Protein AF-A0AAW7UXX9-F1 (afdb_monomer_lite)

Foldseek 3Di:
DEADPEEDEPEEAECEEDECYEYELYEYAQYEYACYEYALYEHAQYQQFQYAYHNYAQHNYADAHNADPDDDLVCCVRRVVRLLLRLCNQCVVCLVVLHLGPSLVRSLNNLVNHLVSCQVNVVLVNDDPVRNVLSLVSNCSSCVSNVDVVSVVVSLVSDDVVNSVVSVPDDDDPVNVVVNVVVSCVVDPPVPD

InterPro domains:
  IPR001646 Pentapeptide repeat [PF00805] (33-62)

Radius of gyration: 16.23 Å; chains: 1; bounding box: 44×35×40 Å

Structure (mmCIF, N/CA/C/O backbone):
data_AF-A0AAW7UXX9-F1
#
_entry.id   AF-A0AAW7UXX9-F1
#
loop_
_atom_site.group_PDB
_atom_site.id
_atom_site.type_symbol
_atom_site.label_atom_id
_atom_site.label_alt_id
_atom_site.label_comp_id
_atom_site.label_asym_id
_atom_site.label_entity_id
_atom_site.label_seq_id
_atom_site.pdbx_PDB_ins_code
_atom_site.Cartn_x
_atom_site.Cartn_y
_atom_site.Cartn_z
_atom_site.occupancy
_atom_site.B_iso_or_equiv
_atom_site.auth_seq_id
_atom_site.auth_comp_id
_atom_site.auth_asym_id
_atom_site.auth_atom_id
_atom_site.pdbx_PDB_model_num
ATOM 1 N N . MET A 1 1 ? 22.910 -0.936 -8.053 1.00 75.44 1 MET A N 1
ATOM 2 C CA . MET A 1 1 ? 22.709 0.511 -7.790 1.00 75.44 1 MET A CA 1
ATOM 3 C C . MET A 1 1 ? 21.994 0.686 -6.454 1.00 75.44 1 MET A C 1
ATOM 5 O O . MET A 1 1 ? 21.134 -0.131 -6.132 1.00 75.44 1 MET A O 1
ATOM 9 N N . LYS A 1 2 ? 22.351 1.709 -5.668 1.00 84.88 2 LYS A N 1
ATOM 10 C CA . LYS A 1 2 ? 21.729 2.005 -4.369 1.00 84.88 2 LYS A CA 1
ATOM 11 C C . LYS A 1 2 ? 21.298 3.472 -4.337 1.00 84.88 2 LYS A C 1
ATOM 13 O O . LYS A 1 2 ? 22.101 4.331 -4.680 1.00 84.88 2 LYS A O 1
ATOM 18 N N . ILE A 1 3 ? 20.058 3.738 -3.935 1.00 86.62 3 ILE A N 1
ATOM 19 C CA . ILE A 1 3 ? 19.527 5.089 -3.704 1.00 86.62 3 ILE A CA 1
ATOM 20 C C . ILE A 1 3 ? 19.251 5.198 -2.208 1.00 86.62 3 ILE A C 1
ATOM 22 O O . ILE A 1 3 ? 18.494 4.390 -1.666 1.00 86.62 3 ILE A O 1
ATOM 26 N N . THR A 1 4 ? 19.892 6.142 -1.521 1.00 87.38 4 THR A N 1
ATOM 27 C CA . THR A 1 4 ? 19.825 6.244 -0.056 1.00 87.38 4 THR A CA 1
ATOM 28 C C . THR A 1 4 ? 19.688 7.667 0.438 1.00 87.38 4 THR A C 1
ATOM 30 O O . THR A 1 4 ? 20.338 8.553 -0.107 1.00 87.38 4 THR A O 1
ATOM 33 N N . ASN A 1 5 ? 18.947 7.853 1.538 1.00 86.38 5 ASN A N 1
ATOM 34 C CA . ASN A 1 5 ? 18.874 9.117 2.286 1.00 86.38 5 ASN A CA 1
ATOM 35 C C . ASN A 1 5 ? 18.515 10.312 1.394 1.00 86.38 5 ASN A C 1
ATOM 37 O O . ASN A 1 5 ? 19.094 11.388 1.505 1.00 86.38 5 ASN A O 1
ATOM 41 N N . SER A 1 6 ? 17.600 10.088 0.455 1.00 87.06 6 SER A N 1
ATOM 42 C CA . SER A 1 6 ? 17.226 11.070 -0.559 1.00 87.06 6 SER A CA 1
ATOM 43 C C . SER A 1 6 ? 15.794 11.546 -0.342 1.00 87.06 6 SER A C 1
ATOM 45 O O . SER A 1 6 ? 14.947 10.806 0.165 1.00 87.06 6 SER A O 1
ATOM 47 N N . ASN A 1 7 ? 15.520 12.778 -0.760 1.00 86.31 7 ASN A N 1
ATOM 48 C CA . ASN A 1 7 ? 14.179 13.341 -0.796 1.00 86.31 7 ASN A CA 1
ATOM 49 C C . ASN A 1 7 ? 13.782 13.537 -2.260 1.00 86.31 7 ASN A C 1
ATOM 51 O O . ASN A 1 7 ? 14.320 14.418 -2.926 1.00 86.31 7 ASN A O 1
ATOM 55 N N . VAL A 1 8 ? 12.893 12.686 -2.768 1.00 83.19 8 VAL A N 1
ATOM 56 C CA . VAL A 1 8 ? 12.414 12.737 -4.153 1.00 83.19 8 VAL A CA 1
ATOM 57 C C . VAL A 1 8 ? 10.899 12.830 -4.091 1.00 83.19 8 VAL A C 1
ATOM 59 O O . VAL A 1 8 ? 10.222 11.838 -3.848 1.00 83.19 8 VAL A O 1
ATOM 62 N N . ILE A 1 9 ? 10.366 14.034 -4.261 1.00 81.81 9 ILE A N 1
ATOM 63 C CA . ILE A 1 9 ? 8.940 14.325 -4.073 1.00 81.81 9 ILE A CA 1
ATOM 64 C C . ILE A 1 9 ? 8.335 14.909 -5.344 1.00 81.81 9 ILE A C 1
ATOM 66 O O . ILE A 1 9 ? 9.049 15.484 -6.165 1.00 81.81 9 ILE A O 1
ATOM 70 N N . ASN A 1 10 ? 7.019 14.752 -5.506 1.00 75.00 10 ASN A N 1
ATOM 71 C CA . ASN A 1 10 ? 6.226 15.375 -6.577 1.00 75.00 10 ASN A CA 1
ATOM 72 C C . ASN A 1 10 ? 6.786 15.170 -7.998 1.00 75.00 10 ASN A C 1
ATOM 74 O O . ASN A 1 10 ? 6.649 16.031 -8.863 1.00 75.00 10 ASN A O 1
ATOM 78 N N . SER A 1 11 ? 7.442 14.037 -8.240 1.00 85.44 11 SER A N 1
ATOM 79 C CA . SER A 1 11 ? 8.063 13.707 -9.523 1.00 85.44 11 SER A CA 1
ATOM 80 C C . SER A 1 11 ? 7.290 12.600 -10.237 1.00 85.44 11 SER A C 1
ATOM 82 O O . SER A 1 11 ? 6.632 11.765 -9.607 1.00 85.44 11 SER A O 1
ATOM 84 N N . VAL A 1 12 ? 7.391 12.583 -11.566 1.00 89.81 12 VAL A N 1
ATOM 85 C CA . VAL A 1 12 ? 6.768 11.569 -12.423 1.00 89.81 12 VAL A CA 1
ATOM 86 C C . VAL A 1 12 ? 7.855 10.796 -13.159 1.00 89.81 12 VAL A C 1
ATOM 88 O O . VAL A 1 12 ? 8.655 11.37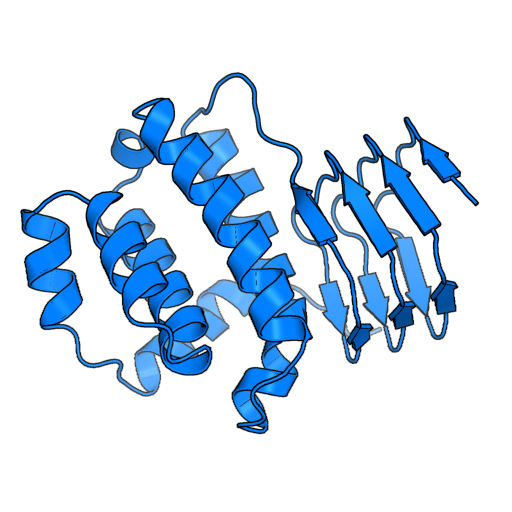9 -13.885 1.00 89.81 12 VAL A O 1
ATOM 91 N N . PHE A 1 13 ? 7.854 9.477 -13.003 1.00 92.31 13 PHE A N 1
ATOM 92 C CA . PHE A 1 13 ? 8.738 8.549 -13.700 1.00 92.31 13 PHE A CA 1
ATOM 93 C C . PHE A 1 13 ? 7.911 7.734 -14.694 1.00 92.31 13 PHE A C 1
ATOM 95 O O . PHE A 1 13 ? 6.943 7.083 -14.297 1.00 92.31 13 PHE A O 1
ATOM 102 N N . LYS A 1 14 ? 8.278 7.772 -15.979 1.00 94.69 14 LYS A N 1
ATOM 103 C CA . LYS A 1 14 ? 7.562 7.071 -17.055 1.00 94.69 14 LYS A CA 1
ATOM 104 C C . LYS A 1 14 ? 8.494 6.109 -17.785 1.00 94.69 14 LYS A C 1
ATOM 106 O O . LYS A 1 14 ? 9.601 6.506 -18.135 1.00 94.69 14 LYS A O 1
ATOM 111 N N . ASN A 1 15 ? 8.034 4.888 -18.059 1.00 95.69 15 ASN A N 1
ATOM 112 C CA . ASN A 1 15 ? 8.742 3.899 -18.886 1.00 95.69 15 ASN A CA 1
ATOM 113 C C . ASN A 1 15 ? 10.151 3.531 -18.375 1.00 95.69 15 ASN A C 1
ATOM 115 O O . ASN A 1 15 ? 11.066 3.289 -19.162 1.00 95.69 15 ASN A O 1
ATOM 119 N N . ILE A 1 16 ? 10.348 3.497 -17.053 1.00 95.38 16 ILE A N 1
ATOM 120 C CA . ILE A 1 16 ? 11.651 3.191 -16.441 1.00 95.38 16 ILE A CA 1
ATOM 121 C C . ILE A 1 16 ? 11.684 1.745 -15.947 1.00 95.38 16 ILE A C 1
ATOM 123 O O . ILE A 1 16 ? 10.749 1.275 -15.298 1.00 95.38 16 ILE A O 1
ATOM 127 N N . SER A 1 17 ? 12.792 1.040 -16.197 1.00 96.19 17 SER A N 1
ATOM 128 C CA . SER A 1 17 ? 13.062 -0.264 -15.585 1.00 96.19 17 SER A CA 1
ATOM 129 C C . SER A 1 17 ? 14.060 -0.131 -14.435 1.00 96.19 17 SER A C 1
ATOM 131 O O . SER A 1 17 ? 15.223 0.213 -14.635 1.00 96.19 17 SER A O 1
ATOM 133 N N . PHE A 1 18 ? 13.610 -0.455 -13.227 1.00 95.06 18 PHE A N 1
ATOM 134 C CA . PHE A 1 18 ? 14.434 -0.593 -12.034 1.00 95.06 18 PHE A CA 1
ATOM 135 C C . PHE A 1 18 ? 14.767 -2.073 -11.839 1.00 95.06 18 PHE A C 1
ATOM 137 O O . PHE A 1 18 ? 13.882 -2.885 -11.568 1.00 95.06 18 PHE A O 1
ATOM 144 N N . ARG A 1 19 ? 16.046 -2.437 -11.972 1.00 95.81 19 ARG A N 1
ATOM 145 C CA . ARG A 1 19 ? 16.510 -3.826 -11.834 1.00 95.81 19 ARG A CA 1
ATOM 146 C C . ARG A 1 19 ? 17.546 -3.952 -10.731 1.00 95.81 19 ARG A C 1
ATOM 148 O O . ARG A 1 19 ? 18.563 -3.261 -10.766 1.00 95.81 19 ARG A O 1
ATOM 155 N N . SER A 1 20 ? 17.293 -4.831 -9.763 1.00 95.88 20 SER A N 1
ATOM 156 C CA . SER A 1 20 ? 18.218 -5.130 -8.659 1.00 95.88 20 SER A CA 1
ATOM 157 C C . SER A 1 20 ? 18.691 -3.872 -7.910 1.00 95.88 20 SER A C 1
ATOM 159 O O . SER A 1 20 ? 19.855 -3.747 -7.513 1.00 95.88 20 SER A O 1
ATOM 161 N N . VAL A 1 21 ? 17.793 -2.889 -7.768 1.00 94.31 21 VAL A N 1
ATOM 162 C CA . VAL A 1 21 ? 18.057 -1.618 -7.080 1.00 94.31 21 VAL A CA 1
ATOM 163 C C . VAL A 1 21 ? 17.689 -1.756 -5.608 1.00 94.31 21 VAL A C 1
ATOM 165 O O . VAL A 1 21 ? 16.660 -2.333 -5.267 1.00 94.31 21 VAL A O 1
ATOM 168 N N . LYS A 1 22 ? 18.511 -1.177 -4.730 1.00 95.06 22 LYS A N 1
ATOM 169 C CA . LYS A 1 22 ? 18.177 -1.017 -3.310 1.00 95.06 22 LYS A CA 1
ATOM 170 C C . LYS A 1 22 ? 17.843 0.443 -3.027 1.00 95.06 22 LYS A C 1
ATOM 172 O O . LYS A 1 22 ? 18.721 1.300 -3.136 1.00 95.06 22 LYS A O 1
ATOM 177 N N . ILE A 1 23 ? 16.598 0.717 -2.660 1.00 93.31 23 ILE A N 1
ATOM 178 C CA . ILE A 1 23 ? 16.095 2.039 -2.281 1.00 93.31 23 ILE A CA 1
ATOM 179 C C . ILE A 1 23 ? 15.912 2.028 -0.766 1.00 93.31 23 ILE A C 1
ATOM 181 O O . ILE A 1 23 ? 15.105 1.262 -0.246 1.00 93.31 23 ILE A O 1
ATOM 185 N N . ASN A 1 24 ? 16.695 2.824 -0.040 1.00 94.62 24 ASN A N 1
ATOM 186 C CA . ASN A 1 24 ? 16.702 2.786 1.421 1.00 94.62 24 ASN A CA 1
ATOM 187 C C . ASN A 1 24 ? 16.577 4.180 2.034 1.00 94.62 24 ASN A C 1
ATOM 189 O O . ASN A 1 24 ? 17.374 5.062 1.727 1.00 94.62 24 ASN A O 1
ATOM 193 N N . ASN A 1 25 ? 15.621 4.353 2.947 1.00 92.12 25 ASN A N 1
ATOM 194 C CA . ASN A 1 25 ? 15.414 5.597 3.683 1.00 92.12 25 ASN A CA 1
ATOM 195 C C . ASN A 1 25 ? 15.225 6.789 2.729 1.00 92.12 25 ASN A C 1
ATOM 197 O O . ASN A 1 25 ? 15.917 7.802 2.819 1.00 92.12 25 ASN A O 1
ATOM 201 N N . VAL A 1 26 ? 14.330 6.615 1.755 1.00 91.69 26 VAL A N 1
ATOM 202 C CA . VAL A 1 26 ? 14.002 7.629 0.749 1.00 91.69 26 VAL A CA 1
ATOM 203 C C . VAL A 1 26 ? 12.592 8.134 1.005 1.00 91.69 26 VAL A C 1
ATOM 205 O O . VAL A 1 26 ? 11.654 7.348 1.169 1.00 91.69 26 VAL A O 1
ATOM 208 N N . ASN A 1 27 ? 12.438 9.454 1.026 1.00 89.19 27 ASN A N 1
ATOM 209 C CA . ASN A 1 27 ? 11.123 10.066 1.029 1.00 89.19 27 ASN A CA 1
ATOM 210 C C . ASN A 1 27 ? 10.609 10.151 -0.410 1.00 89.19 27 ASN A C 1
ATOM 212 O O . ASN A 1 27 ? 11.180 10.892 -1.206 1.00 89.19 27 ASN A O 1
ATOM 216 N N . THR A 1 28 ? 9.560 9.388 -0.723 1.00 85.38 28 THR A N 1
ATOM 217 C CA . THR A 1 28 ? 8.927 9.326 -2.050 1.00 85.38 28 THR A CA 1
ATOM 218 C C . THR A 1 28 ? 7.520 9.918 -2.055 1.00 85.38 28 THR A C 1
ATOM 220 O O . THR A 1 28 ? 6.680 9.518 -2.852 1.00 85.38 28 THR A O 1
ATOM 223 N N . HIS A 1 29 ? 7.222 10.843 -1.143 1.00 86.81 29 HIS A N 1
ATOM 224 C CA . HIS A 1 29 ? 5.883 11.411 -1.029 1.00 86.81 29 HIS A CA 1
ATOM 225 C C . HIS A 1 29 ? 5.354 11.933 -2.380 1.00 86.81 29 HIS A C 1
ATOM 227 O O . HIS A 1 29 ? 6.023 12.715 -3.063 1.00 86.81 29 HIS A O 1
ATOM 233 N N . SER A 1 30 ? 4.137 11.514 -2.737 1.00 86.38 30 SER A N 1
ATOM 234 C CA . SER A 1 30 ? 3.426 11.954 -3.946 1.00 86.38 30 SER A CA 1
ATOM 235 C C . SER A 1 30 ? 4.152 11.694 -5.280 1.00 86.38 30 SER A C 1
ATOM 237 O O . SER A 1 30 ? 3.958 12.427 -6.252 1.00 86.38 30 SER A O 1
ATOM 239 N N . LEU A 1 31 ? 4.989 10.652 -5.360 1.00 90.00 31 LEU A N 1
ATOM 240 C CA . LEU A 1 31 ? 5.586 10.219 -6.628 1.00 90.00 31 LEU A CA 1
ATOM 241 C C . LEU A 1 31 ? 4.604 9.450 -7.513 1.00 90.00 31 LEU A C 1
ATOM 243 O O . LEU A 1 31 ? 3.783 8.678 -7.025 1.00 90.00 31 LEU A O 1
ATOM 247 N N . LYS A 1 32 ? 4.744 9.601 -8.832 1.00 90.81 32 LYS A N 1
ATOM 248 C CA . LYS A 1 32 ? 3.989 8.818 -9.819 1.00 90.81 32 LYS A CA 1
ATOM 249 C C . LYS A 1 32 ? 4.935 7.966 -10.657 1.00 90.81 32 LYS A C 1
ATOM 251 O O . LYS A 1 32 ? 5.867 8.489 -11.263 1.00 90.81 32 LYS A O 1
ATOM 256 N N . PHE A 1 33 ? 4.663 6.672 -10.729 1.00 92.62 33 PHE A N 1
ATOM 257 C CA . PHE A 1 33 ? 5.333 5.715 -11.600 1.00 92.62 33 PHE A CA 1
ATOM 258 C C . PHE A 1 33 ? 4.324 5.231 -12.634 1.00 92.62 33 PHE A C 1
ATOM 260 O O . PHE A 1 33 ? 3.269 4.719 -12.269 1.00 92.62 33 PHE A O 1
ATOM 267 N N . ILE A 1 34 ? 4.629 5.429 -13.913 1.00 89.56 34 ILE A N 1
ATOM 268 C CA . ILE A 1 34 ? 3.734 5.103 -15.024 1.00 89.56 34 ILE A CA 1
ATOM 269 C C . ILE A 1 34 ? 4.468 4.162 -15.971 1.00 89.56 34 ILE A C 1
ATOM 271 O O . ILE A 1 34 ? 5.527 4.517 -16.496 1.00 89.56 34 ILE A O 1
ATOM 275 N N . ASN A 1 35 ? 3.909 2.972 -16.186 1.00 91.50 35 ASN A N 1
ATOM 276 C CA . ASN A 1 35 ? 4.490 1.932 -17.034 1.00 91.50 35 ASN A CA 1
ATOM 277 C C . ASN A 1 35 ? 5.954 1.612 -16.661 1.00 91.50 35 ASN A C 1
ATOM 279 O O . ASN A 1 35 ? 6.839 1.469 -17.506 1.00 91.50 35 ASN A O 1
ATOM 283 N N . CYS A 1 36 ? 6.239 1.582 -15.357 1.00 95.12 36 CYS A N 1
ATOM 284 C CA . CYS A 1 36 ? 7.566 1.264 -14.831 1.00 95.12 36 CYS A CA 1
ATOM 285 C C . CYS A 1 36 ? 7.671 -0.213 -14.439 1.00 95.12 36 CYS A C 1
ATOM 287 O O . CYS A 1 36 ? 6.739 -0.790 -13.880 1.00 95.12 36 CYS A O 1
ATOM 289 N N . ASN A 1 37 ? 8.844 -0.804 -14.655 1.00 95.25 37 ASN A N 1
ATOM 290 C CA . ASN A 1 37 ? 9.120 -2.198 -14.320 1.00 95.25 37 ASN A CA 1
ATOM 291 C C . ASN A 1 37 ? 10.069 -2.287 -13.130 1.00 95.25 37 ASN A C 1
ATOM 293 O O . ASN A 1 37 ? 11.208 -1.831 -13.226 1.00 95.25 37 ASN A O 1
ATOM 297 N N . PHE A 1 38 ? 9.633 -2.919 -12.044 1.00 95.88 38 PHE A N 1
ATOM 298 C CA . PHE A 1 38 ? 10.450 -3.182 -10.865 1.00 95.88 38 PHE A CA 1
ATOM 299 C C . PHE A 1 38 ? 10.758 -4.677 -10.790 1.00 95.88 38 PHE A C 1
ATOM 301 O O . PHE A 1 38 ? 9.863 -5.503 -10.619 1.00 95.88 38 PHE A O 1
ATOM 308 N N . PHE A 1 39 ? 12.037 -5.023 -10.929 1.00 96.00 39 PHE A N 1
ATOM 309 C CA . PHE A 1 39 ? 12.516 -6.402 -10.904 1.00 96.00 39 PHE A CA 1
ATOM 310 C C . PHE A 1 39 ? 13.580 -6.572 -9.819 1.00 96.00 39 PHE A C 1
ATOM 312 O O . PHE A 1 39 ? 14.645 -5.950 -9.895 1.00 96.00 39 PHE A O 1
ATOM 319 N N . ASN A 1 40 ? 13.302 -7.408 -8.817 1.00 96.44 40 ASN A N 1
ATOM 320 C CA . ASN A 1 40 ? 14.178 -7.664 -7.668 1.00 96.44 40 ASN A CA 1
ATOM 321 C C . ASN A 1 40 ? 14.616 -6.376 -6.946 1.00 96.44 40 ASN A C 1
ATOM 323 O O . ASN A 1 40 ? 15.791 -6.189 -6.628 1.00 96.44 40 ASN A O 1
ATOM 327 N N . VAL A 1 41 ? 13.678 -5.447 -6.739 1.00 96.56 41 VAL A N 1
ATOM 328 C CA . VAL A 1 41 ? 13.938 -4.166 -6.066 1.00 96.56 41 VAL A CA 1
ATOM 329 C C . VAL A 1 41 ? 13.605 -4.279 -4.581 1.00 96.56 41 VAL A C 1
ATOM 331 O O . VAL A 1 41 ? 12.490 -4.647 -4.217 1.00 96.56 41 VAL A O 1
ATOM 334 N N . ASP A 1 42 ? 14.551 -3.892 -3.727 1.00 96.31 42 ASP A N 1
ATOM 335 C CA . ASP A 1 42 ? 14.321 -3.768 -2.286 1.00 96.31 42 ASP A CA 1
ATOM 336 C C . ASP A 1 42 ? 14.013 -2.304 -1.948 1.00 96.31 42 ASP A C 1
ATOM 338 O O . ASP A 1 42 ? 14.864 -1.429 -2.131 1.00 96.31 42 ASP A O 1
ATOM 342 N N . MET A 1 43 ? 12.823 -2.032 -1.416 1.00 95.25 43 MET A N 1
ATOM 343 C CA . MET A 1 43 ? 12.408 -0.713 -0.935 1.00 95.25 43 MET A CA 1
ATOM 344 C C . MET A 1 43 ? 12.257 -0.748 0.586 1.00 95.25 43 MET A C 1
ATOM 346 O O . MET A 1 43 ? 11.271 -1.253 1.115 1.00 95.25 43 MET A O 1
ATOM 350 N N . ILE A 1 44 ? 13.250 -0.227 1.305 1.00 94.25 44 ILE A N 1
ATOM 351 C CA . ILE A 1 44 ? 13.341 -0.312 2.767 1.00 94.25 44 ILE A CA 1
ATOM 352 C C . ILE A 1 44 ? 13.235 1.081 3.384 1.00 94.25 44 ILE A C 1
ATOM 354 O O . ILE A 1 44 ? 13.961 1.993 3.000 1.00 94.25 44 ILE A O 1
ATOM 358 N N . ARG A 1 45 ? 12.359 1.248 4.379 1.00 92.31 45 ARG A N 1
ATOM 359 C CA . ARG A 1 45 ? 12.073 2.533 5.037 1.00 92.31 45 ARG A CA 1
ATOM 360 C C . ARG A 1 45 ? 11.722 3.635 4.029 1.00 92.31 45 ARG A C 1
ATOM 362 O O . ARG A 1 45 ? 12.187 4.764 4.154 1.00 92.31 45 ARG A O 1
ATOM 369 N N . VAL A 1 46 ? 10.933 3.294 3.014 1.00 92.31 46 VAL A N 1
ATOM 370 C CA . VAL A 1 46 ? 10.506 4.232 1.967 1.00 92.31 46 VAL A CA 1
ATOM 371 C C . VAL A 1 46 ? 9.140 4.823 2.318 1.00 92.31 46 VAL A C 1
ATOM 373 O O . VAL A 1 46 ? 8.233 4.103 2.744 1.00 92.31 46 VAL A O 1
ATOM 376 N N . ASN A 1 47 ? 8.990 6.142 2.183 1.00 90.62 47 ASN A N 1
ATOM 377 C CA . ASN A 1 47 ? 7.713 6.819 2.421 1.00 90.62 47 ASN A CA 1
ATOM 378 C C . ASN A 1 47 ? 6.804 6.729 1.188 1.00 90.62 47 ASN A C 1
ATOM 380 O O . ASN A 1 47 ? 6.864 7.585 0.307 1.00 90.62 47 ASN A O 1
ATOM 384 N N . PHE A 1 48 ? 5.911 5.742 1.170 1.00 88.44 48 PHE A N 1
ATOM 385 C CA . PHE A 1 48 ? 4.910 5.579 0.115 1.00 88.44 48 PHE A CA 1
ATOM 386 C C . PHE A 1 48 ? 3.654 6.429 0.318 1.00 88.44 48 PHE A C 1
ATOM 388 O O . PHE A 1 48 ? 2.600 6.066 -0.174 1.00 88.44 48 PHE A O 1
ATOM 395 N N . SER A 1 49 ? 3.672 7.514 1.087 1.00 87.19 49 SER A N 1
ATOM 396 C CA . SER A 1 49 ? 2.463 8.325 1.235 1.00 87.19 49 SER A CA 1
ATOM 397 C C . SER A 1 49 ? 2.101 8.979 -0.107 1.00 87.19 49 SER A C 1
ATOM 399 O O . SER A 1 49 ? 2.906 9.717 -0.680 1.00 87.19 49 SER A O 1
ATOM 401 N N . LYS A 1 50 ? 0.882 8.702 -0.591 1.00 85.25 50 LYS A N 1
ATOM 402 C CA . LYS A 1 50 ? 0.270 9.269 -1.807 1.00 85.25 50 LYS A CA 1
ATOM 403 C C . LYS A 1 50 ? 1.035 8.981 -3.108 1.00 85.25 50 LYS A C 1
ATOM 405 O O . LYS A 1 50 ? 0.903 9.725 -4.074 1.00 85.25 50 LYS A O 1
ATOM 410 N N . CYS A 1 51 ? 1.831 7.918 -3.149 1.00 89.75 51 CYS A N 1
ATOM 411 C CA . CYS A 1 51 ? 2.421 7.447 -4.395 1.00 89.75 51 CYS A CA 1
ATOM 412 C C . CYS A 1 51 ? 1.359 6.839 -5.321 1.00 89.75 51 CYS A C 1
ATOM 414 O O . CYS A 1 51 ? 0.359 6.284 -4.873 1.00 89.75 51 CYS A O 1
ATOM 416 N N . LEU A 1 52 ? 1.620 6.886 -6.622 1.00 89.19 52 LEU A N 1
ATOM 417 C CA . LEU A 1 52 ? 0.811 6.225 -7.635 1.00 89.19 52 LEU A CA 1
ATOM 418 C C . LEU A 1 52 ? 1.681 5.286 -8.460 1.00 89.19 52 LEU A C 1
ATOM 420 O O . LEU A 1 52 ? 2.700 5.707 -9.006 1.00 89.19 52 LEU A O 1
ATOM 424 N N . PHE A 1 53 ? 1.233 4.047 -8.602 1.00 91.12 53 PHE A N 1
ATOM 425 C CA . PHE A 1 53 ? 1.795 3.062 -9.513 1.00 91.12 53 PHE A CA 1
ATOM 426 C C . PHE A 1 53 ? 0.732 2.733 -10.558 1.00 91.12 53 PHE A C 1
ATOM 428 O O . PHE A 1 53 ? -0.276 2.112 -10.248 1.00 91.12 53 PHE A O 1
ATOM 435 N N . HIS A 1 54 ? 0.922 3.202 -11.786 1.00 87.06 54 HIS A N 1
ATOM 436 C CA . HIS A 1 54 ? 0.006 2.958 -12.894 1.00 87.06 54 HIS A CA 1
ATOM 437 C C . HIS A 1 54 ? 0.697 2.069 -13.922 1.00 87.06 54 HIS A C 1
ATOM 439 O O . HIS A 1 54 ? 1.786 2.399 -14.394 1.00 87.06 54 HIS A O 1
ATOM 445 N N . ASP A 1 55 ? 0.089 0.923 -14.223 1.00 86.81 55 ASP A N 1
ATOM 446 C CA . ASP A 1 55 ? 0.633 -0.092 -15.131 1.00 86.81 55 ASP A CA 1
ATOM 447 C C . ASP A 1 55 ? 2.064 -0.535 -14.799 1.00 86.81 55 ASP A C 1
ATOM 449 O O . ASP A 1 55 ? 2.877 -0.835 -15.669 1.00 86.81 55 ASP A O 1
ATOM 453 N N . CYS A 1 56 ? 2.383 -0.602 -13.506 1.00 91.00 56 CYS A N 1
ATOM 454 C CA . CYS A 1 56 ? 3.678 -1.075 -13.039 1.00 91.00 56 CYS A CA 1
ATOM 455 C C . CYS A 1 56 ? 3.710 -2.593 -12.820 1.00 91.00 56 CYS A C 1
ATOM 457 O O . CYS A 1 56 ? 2.719 -3.212 -12.428 1.00 91.00 56 CYS A O 1
ATOM 459 N N . SER A 1 57 ? 4.889 -3.192 -13.001 1.00 91.62 57 SER A N 1
ATOM 460 C CA . SER A 1 57 ? 5.160 -4.586 -12.622 1.00 91.62 57 SER A CA 1
ATOM 461 C C . SER A 1 57 ? 6.074 -4.655 -11.394 1.00 91.62 57 SER A C 1
ATOM 463 O O . SER A 1 57 ? 7.054 -3.915 -11.317 1.00 91.62 57 SER A O 1
ATOM 465 N N . MET A 1 58 ? 5.757 -5.536 -10.437 1.00 93.06 58 MET A N 1
ATOM 466 C CA . MET A 1 58 ? 6.475 -5.680 -9.158 1.00 93.06 58 MET A CA 1
ATOM 467 C C . MET A 1 58 ? 7.064 -7.085 -8.961 1.00 93.06 58 MET A C 1
ATOM 469 O O . MET A 1 58 ? 6.803 -7.760 -7.965 1.00 93.06 58 MET A O 1
ATOM 473 N N . HIS A 1 59 ? 7.869 -7.568 -9.905 1.00 92.25 59 HIS A N 1
ATOM 474 C CA . HIS A 1 59 ? 8.428 -8.916 -9.804 1.00 92.25 59 HIS A CA 1
ATOM 475 C C . HIS A 1 59 ? 9.595 -8.984 -8.808 1.00 92.25 59 HIS A C 1
ATOM 477 O O . HIS A 1 59 ? 10.583 -8.262 -8.942 1.00 92.25 59 HIS A O 1
ATOM 483 N N . GLY A 1 60 ? 9.497 -9.866 -7.808 1.00 92.06 60 GLY A N 1
ATOM 484 C CA . GLY A 1 60 ? 10.542 -10.042 -6.790 1.00 92.06 60 GLY A CA 1
ATOM 485 C C . GLY A 1 60 ? 10.793 -8.800 -5.925 1.00 92.06 60 GLY A C 1
ATOM 486 O O . GLY A 1 60 ? 11.846 -8.686 -5.300 1.00 92.06 60 GLY A O 1
ATOM 487 N N . VAL A 1 61 ? 9.855 -7.849 -5.913 1.00 95.44 61 VAL A N 1
ATOM 488 C CA . VAL A 1 61 ? 9.961 -6.619 -5.125 1.00 95.44 61 VAL A CA 1
ATOM 489 C C . VAL A 1 61 ? 9.713 -6.922 -3.652 1.00 95.44 61 VAL A C 1
ATOM 491 O O . VAL A 1 61 ? 8.859 -7.733 -3.307 1.00 95.44 61 VAL A O 1
ATOM 494 N N . LYS A 1 62 ? 10.447 -6.243 -2.772 1.00 94.75 62 LYS A N 1
ATOM 495 C CA . LYS A 1 62 ? 10.213 -6.275 -1.325 1.00 94.75 62 LYS A CA 1
ATOM 496 C C . LYS A 1 62 ? 9.991 -4.863 -0.822 1.00 94.75 62 LYS A C 1
ATOM 498 O O . LYS A 1 62 ? 10.827 -3.989 -1.053 1.00 94.75 62 LYS A O 1
ATOM 503 N N . ILE A 1 63 ? 8.893 -4.647 -0.106 1.00 94.00 63 ILE A N 1
ATOM 504 C CA . ILE A 1 63 ? 8.547 -3.346 0.462 1.00 94.00 63 ILE A CA 1
ATOM 505 C C . ILE A 1 63 ? 8.532 -3.443 1.986 1.00 94.00 63 ILE A C 1
ATOM 507 O O . ILE A 1 63 ? 7.796 -4.230 2.567 1.00 94.00 63 ILE A O 1
ATOM 511 N N . LYS A 1 64 ? 9.328 -2.588 2.628 1.00 93.12 64 LYS A N 1
ATOM 512 C CA . LYS A 1 64 ? 9.258 -2.274 4.057 1.00 93.12 64 LYS A CA 1
ATOM 513 C C . LYS A 1 64 ? 9.008 -0.774 4.184 1.00 93.12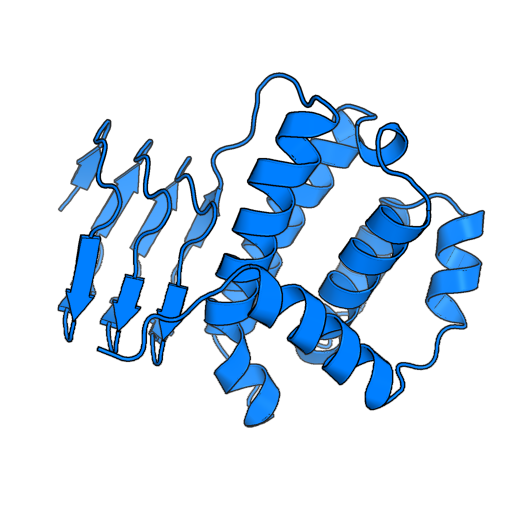 64 LYS A C 1
ATOM 515 O O . LYS A 1 64 ? 9.965 -0.006 4.035 1.00 93.12 64 LYS A O 1
ATOM 520 N N . PRO A 1 65 ? 7.758 -0.326 4.388 1.00 90.19 65 PRO A N 1
ATOM 521 C CA . PRO A 1 65 ? 7.436 1.095 4.439 1.00 90.19 65 PRO A CA 1
ATOM 522 C C . PRO A 1 65 ? 8.196 1.815 5.558 1.00 90.19 65 PRO A C 1
ATOM 524 O O . PRO A 1 65 ? 8.641 1.208 6.534 1.00 90.19 65 PRO A O 1
ATOM 527 N N . TRP A 1 66 ? 8.365 3.128 5.429 1.00 90.81 66 TRP A N 1
ATOM 528 C CA . TRP A 1 66 ? 8.809 3.945 6.554 1.00 90.81 66 TRP A CA 1
ATOM 529 C C . TRP A 1 66 ? 7.729 3.955 7.637 1.00 90.81 66 TRP A C 1
ATOM 531 O O . TRP A 1 66 ? 6.610 4.375 7.394 1.00 90.81 66 TRP A O 1
ATOM 541 N N . LEU A 1 67 ? 8.052 3.515 8.847 1.00 88.00 67 LEU A N 1
ATOM 542 C CA . LEU A 1 67 ? 7.087 3.487 9.940 1.00 88.00 67 LEU A CA 1
ATOM 543 C C . LEU A 1 67 ? 7.421 4.588 10.952 1.00 88.00 67 LEU A C 1
ATOM 545 O O . LEU A 1 67 ? 8.561 4.641 11.426 1.00 88.00 67 LEU A O 1
ATOM 549 N N . PRO A 1 68 ? 6.451 5.436 11.335 1.00 79.50 68 PRO A N 1
ATOM 550 C CA . PRO A 1 68 ? 6.641 6.412 12.395 1.00 79.50 68 PRO A CA 1
ATOM 551 C C . PRO A 1 68 ? 7.078 5.761 13.705 1.00 79.50 68 PRO A C 1
ATOM 553 O O . PRO A 1 68 ? 6.564 4.712 14.106 1.00 79.50 68 PRO A O 1
ATOM 556 N N . VAL A 1 69 ? 7.981 6.422 14.432 1.00 80.69 69 VAL A N 1
ATOM 557 C CA . VAL A 1 69 ? 8.363 6.001 15.790 1.00 80.69 69 VAL A CA 1
ATOM 558 C C . VAL A 1 69 ? 7.165 6.114 16.736 1.00 80.69 69 VAL A C 1
ATOM 560 O O . VAL A 1 69 ? 6.897 5.177 17.488 1.00 80.69 69 VAL A O 1
ATOM 563 N N . LYS A 1 70 ? 6.386 7.193 16.619 1.00 82.62 70 LYS A N 1
ATOM 564 C CA . LYS A 1 70 ? 5.144 7.435 17.358 1.00 82.62 70 LYS A CA 1
ATOM 565 C C . LYS A 1 70 ? 4.024 7.741 16.368 1.00 82.62 70 LYS A C 1
ATOM 567 O O . LYS A 1 70 ? 4.203 8.583 15.493 1.00 82.62 70 LYS A O 1
ATOM 572 N N . TRP A 1 71 ? 2.884 7.076 16.517 1.00 83.38 71 TRP A N 1
ATOM 573 C CA . TRP A 1 71 ? 1.692 7.403 15.742 1.00 83.38 71 TRP A CA 1
ATOM 574 C C . TRP A 1 71 ? 0.854 8.449 16.476 1.00 83.38 71 TRP A C 1
ATOM 576 O O . TRP A 1 71 ? 0.659 8.367 17.689 1.00 83.38 71 TRP A O 1
ATOM 586 N N . THR A 1 72 ? 0.348 9.421 15.726 1.00 84.31 72 THR A N 1
ATOM 587 C CA . THR A 1 72 ? -0.701 10.351 16.158 1.00 84.31 72 THR A CA 1
ATOM 588 C C . THR A 1 72 ? -1.927 10.131 15.284 1.00 84.31 72 THR A C 1
ATOM 590 O O . THR A 1 72 ? -1.814 9.561 14.200 1.00 84.31 72 THR A O 1
ATOM 593 N N . LYS A 1 73 ? -3.104 10.582 15.725 1.00 79.69 73 LYS A N 1
ATOM 594 C CA . LYS A 1 73 ? -4.327 10.476 14.917 1.00 79.69 73 LYS A CA 1
ATOM 595 C C . LYS A 1 73 ? -4.179 11.180 13.560 1.00 79.69 73 LYS A C 1
ATOM 597 O O . LYS A 1 73 ? -4.541 10.612 12.538 1.00 79.69 73 LYS A O 1
ATOM 602 N N . GLU A 1 74 ? -3.579 12.369 13.549 1.00 80.38 74 GLU A N 1
ATOM 603 C CA . GLU A 1 74 ? -3.265 13.119 12.323 1.00 80.38 74 GLU A CA 1
ATOM 604 C C . GLU A 1 74 ? -2.315 12.346 11.413 1.00 80.38 74 GLU A C 1
ATOM 606 O O . GLU A 1 74 ? -2.607 12.159 10.238 1.00 80.38 74 GLU A O 1
ATOM 611 N N . LEU A 1 75 ? -1.218 11.812 11.961 1.00 80.44 75 LEU A N 1
ATOM 612 C CA . LEU A 1 75 ? -0.259 11.057 11.166 1.00 80.44 75 LEU A CA 1
ATOM 613 C C . LEU A 1 75 ? -0.878 9.781 10.610 1.00 80.44 75 LEU A C 1
ATOM 615 O O . LEU A 1 75 ? -0.603 9.427 9.473 1.00 80.44 75 LEU A O 1
ATOM 619 N N . ILE A 1 76 ? -1.726 9.096 11.376 1.00 78.88 76 ILE A N 1
ATOM 620 C CA . ILE A 1 76 ? -2.474 7.960 10.850 1.00 78.88 76 ILE A CA 1
ATOM 621 C C . ILE A 1 76 ? -3.340 8.434 9.677 1.00 78.88 76 ILE A C 1
ATOM 623 O O . ILE A 1 76 ? -3.255 7.863 8.596 1.00 78.88 76 ILE A O 1
ATOM 627 N N . ASN A 1 77 ? -4.078 9.530 9.818 1.00 73.75 77 ASN A N 1
ATOM 628 C CA . ASN A 1 77 ? -4.945 10.001 8.743 1.00 73.75 77 ASN A CA 1
ATOM 629 C C . ASN A 1 77 ? -4.187 10.509 7.496 1.00 73.75 77 ASN A C 1
ATOM 631 O O . ASN A 1 77 ? -4.612 10.279 6.365 1.00 73.75 77 ASN A O 1
ATOM 635 N N . ASP A 1 78 ? -3.032 11.136 7.640 1.00 76.19 78 ASP A N 1
ATOM 636 C CA . ASP A 1 78 ? -2.302 11.633 6.470 1.00 76.19 78 ASP A CA 1
ATOM 637 C C . ASP A 1 78 ? -1.398 10.567 5.846 1.00 76.19 78 ASP A C 1
ATOM 639 O O . ASP A 1 78 ? -1.336 10.411 4.619 1.00 76.19 78 ASP A O 1
ATOM 643 N N . TYR A 1 79 ? -0.702 9.799 6.684 1.00 82.50 79 TYR A N 1
ATOM 644 C CA . TYR A 1 79 ? 0.263 8.800 6.245 1.00 82.50 79 TYR A CA 1
ATOM 645 C C . TYR A 1 79 ? -0.404 7.477 5.881 1.00 82.50 79 TYR A C 1
ATOM 647 O O . TYR A 1 79 ? -0.185 6.994 4.771 1.00 82.50 79 TYR A O 1
ATOM 655 N N . LEU A 1 80 ? -1.219 6.896 6.775 1.00 81.62 80 LEU A N 1
ATOM 656 C CA . LEU A 1 80 ? -1.797 5.566 6.552 1.00 81.62 80 LEU A CA 1
ATOM 657 C C . LEU A 1 80 ? -2.658 5.581 5.303 1.00 81.62 80 LEU A C 1
ATOM 659 O O . LEU A 1 80 ? -2.393 4.800 4.399 1.00 81.62 80 LEU A O 1
ATOM 663 N N . TYR A 1 81 ? -3.617 6.506 5.211 1.00 77.56 81 TYR A N 1
ATOM 664 C CA . TYR A 1 81 ? -4.453 6.606 4.017 1.00 77.56 81 TYR A CA 1
ATOM 665 C C . TYR A 1 81 ? -3.595 6.788 2.766 1.00 77.56 81 TYR A C 1
ATOM 667 O O . TYR A 1 81 ? -3.761 6.033 1.816 1.00 77.56 81 TYR A O 1
ATOM 675 N N . GLY A 1 82 ? -2.611 7.694 2.785 1.00 82.44 82 GLY A N 1
ATOM 676 C CA . GLY A 1 82 ? -1.685 7.871 1.664 1.00 82.44 82 GLY A CA 1
ATOM 677 C C . GLY A 1 82 ? -0.951 6.586 1.258 1.00 82.44 82 GLY A C 1
ATOM 678 O O . GLY A 1 82 ? -0.776 6.328 0.066 1.00 82.44 82 GLY A O 1
ATOM 679 N N . CYS A 1 83 ? -0.529 5.771 2.220 1.00 87.31 83 CYS A N 1
ATOM 680 C CA . CYS A 1 83 ? 0.119 4.493 1.946 1.00 87.31 83 CYS A CA 1
ATOM 681 C C . CYS A 1 83 ? -0.860 3.440 1.434 1.00 87.31 83 CYS A C 1
ATOM 683 O O . CYS A 1 83 ? -0.527 2.753 0.476 1.00 87.31 83 CYS A O 1
ATOM 685 N N . LEU A 1 84 ? -2.066 3.341 1.997 1.00 82.62 84 LEU A N 1
ATOM 686 C CA . LEU A 1 84 ? -3.093 2.408 1.520 1.00 82.62 84 LEU A CA 1
ATOM 687 C C . LEU A 1 84 ? -3.477 2.697 0.067 1.00 82.62 84 LEU A C 1
ATOM 689 O O . LEU A 1 84 ? -3.544 1.768 -0.731 1.00 82.62 84 LEU A O 1
ATOM 693 N N . LEU A 1 85 ? -3.608 3.976 -0.308 1.00 81.00 85 LEU A N 1
ATOM 694 C CA . LEU A 1 85 ? -3.800 4.395 -1.705 1.00 81.00 85 LEU A CA 1
ATOM 695 C C . LEU A 1 85 ? -2.677 3.881 -2.614 1.00 81.00 85 LEU A C 1
ATOM 697 O O . LEU A 1 85 ? -2.915 3.388 -3.715 1.00 81.00 85 LEU A O 1
ATOM 701 N N . SER A 1 86 ? -1.442 3.979 -2.136 1.00 88.38 86 SER A N 1
ATOM 702 C CA . SER A 1 86 ? -0.269 3.591 -2.915 1.00 88.38 86 SER A CA 1
ATOM 703 C C . SER A 1 86 ? -0.193 2.084 -3.090 1.00 88.38 86 SER A C 1
ATOM 705 O O . SER A 1 86 ? -0.021 1.609 -4.209 1.00 88.38 86 SER A O 1
ATOM 707 N N . LEU A 1 87 ? -0.394 1.330 -2.007 1.00 89.38 87 LEU A N 1
ATOM 708 C CA . LEU A 1 87 ? -0.463 -0.129 -2.039 1.00 89.38 87 LEU A CA 1
ATOM 709 C C . LEU A 1 87 ? -1.603 -0.613 -2.931 1.00 89.38 87 LEU A C 1
ATOM 711 O O . LEU A 1 87 ? -1.419 -1.564 -3.683 1.00 89.38 87 LEU A O 1
ATOM 715 N N . TYR A 1 88 ? -2.740 0.083 -2.914 1.00 84.50 88 TYR A N 1
ATOM 716 C CA . TYR A 1 88 ? -3.834 -0.208 -3.824 1.00 84.50 88 TYR A CA 1
ATOM 717 C C . TYR A 1 88 ? -3.426 -0.036 -5.284 1.00 84.50 88 TYR A C 1
ATOM 719 O O . TYR A 1 88 ? -3.609 -0.945 -6.087 1.00 84.50 88 TYR A O 1
ATOM 727 N N . SER A 1 89 ? -2.815 1.103 -5.629 1.00 85.69 89 SER A N 1
ATOM 728 C CA . SER A 1 89 ? -2.386 1.360 -7.007 1.00 85.69 89 SER A CA 1
ATOM 729 C C . SER A 1 89 ? -1.398 0.309 -7.527 1.00 85.69 89 SER A C 1
ATOM 731 O O . SER A 1 89 ? -1.422 -0.027 -8.705 1.00 85.69 89 SER A O 1
ATOM 733 N N . ILE A 1 90 ? -0.590 -0.290 -6.645 1.00 88.62 90 ILE A N 1
ATOM 734 C CA . ILE A 1 90 ? 0.303 -1.394 -7.009 1.00 88.62 90 ILE A CA 1
ATOM 735 C C . ILE A 1 90 ? -0.494 -2.607 -7.504 1.00 88.62 90 ILE A C 1
ATOM 737 O O . ILE A 1 90 ? -0.141 -3.198 -8.526 1.00 88.62 90 ILE A O 1
ATOM 741 N N . CYS A 1 91 ? -1.551 -2.994 -6.791 1.00 84.25 91 CYS A N 1
ATOM 742 C CA . CYS A 1 91 ? -2.234 -4.269 -6.992 1.00 84.25 91 CYS A CA 1
ATOM 743 C C . CYS A 1 91 ? -3.564 -4.184 -7.758 1.00 84.25 91 CYS A C 1
ATOM 745 O O . CYS A 1 91 ? -4.094 -5.218 -8.158 1.00 84.25 91 CYS A O 1
ATOM 747 N N . VAL A 1 92 ? -4.085 -2.980 -8.006 1.00 78.00 92 VAL A N 1
ATOM 748 C CA . VAL A 1 92 ? -5.423 -2.751 -8.576 1.00 78.00 92 VAL A CA 1
ATOM 749 C C . VAL A 1 92 ? -5.663 -3.477 -9.898 1.00 78.00 92 VAL A C 1
ATOM 751 O O . VAL A 1 92 ? -6.708 -4.095 -10.083 1.00 78.00 92 VAL A O 1
ATOM 754 N N . ARG A 1 93 ? -4.682 -3.460 -10.805 1.00 71.56 93 ARG A N 1
ATOM 755 C CA . ARG A 1 93 ? -4.799 -4.119 -12.111 1.00 71.56 93 ARG A CA 1
ATOM 756 C C . ARG A 1 93 ? -4.900 -5.633 -11.967 1.00 71.56 93 ARG A C 1
ATOM 758 O O . ARG A 1 93 ? -5.713 -6.256 -12.640 1.00 71.56 93 ARG A O 1
ATOM 765 N N . ASP A 1 94 ? -4.066 -6.213 -11.110 1.00 72.62 94 ASP A N 1
ATOM 766 C CA . ASP A 1 94 ? -4.074 -7.652 -10.869 1.00 72.62 94 ASP A CA 1
ATOM 767 C C . ASP A 1 94 ? -5.448 -8.043 -10.295 1.00 72.62 94 ASP A C 1
ATOM 769 O O . ASP A 1 94 ? -6.108 -8.923 -10.848 1.00 72.62 94 ASP A O 1
ATOM 773 N N . ILE A 1 95 ? -5.953 -7.302 -9.298 1.00 69.06 95 ILE A N 1
ATOM 774 C CA . ILE A 1 95 ? -7.293 -7.504 -8.718 1.00 69.06 95 ILE A CA 1
ATOM 775 C C . ILE A 1 95 ? -8.388 -7.494 -9.796 1.00 69.06 95 ILE A C 1
ATOM 777 O O . ILE A 1 95 ? -9.161 -8.448 -9.869 1.00 69.06 95 ILE A O 1
ATOM 781 N N . PHE A 1 96 ? -8.433 -6.472 -10.659 1.00 67.12 96 PHE A N 1
ATOM 782 C CA . PHE A 1 96 ? -9.440 -6.384 -11.728 1.00 67.12 96 PHE A CA 1
ATOM 783 C C . PHE A 1 96 ? -9.346 -7.511 -12.750 1.00 67.12 96 PHE A C 1
ATOM 785 O O . PHE A 1 96 ? -10.368 -8.021 -13.201 1.00 67.12 96 PHE A O 1
ATOM 792 N N . ASN A 1 97 ? -8.127 -7.914 -13.098 1.00 66.38 97 ASN A N 1
ATOM 793 C CA . ASN A 1 97 ? -7.896 -8.959 -14.086 1.00 66.38 97 ASN A CA 1
ATOM 794 C C . ASN A 1 97 ? -7.984 -10.375 -13.497 1.00 66.38 97 ASN A C 1
ATOM 796 O O . ASN A 1 97 ? -7.712 -11.330 -14.215 1.00 66.38 97 ASN A O 1
ATOM 800 N N . MET A 1 98 ? -8.329 -10.523 -12.209 1.00 60.38 98 MET A N 1
ATOM 801 C CA . MET A 1 98 ? -8.451 -11.809 -11.502 1.00 60.38 98 MET A CA 1
ATOM 802 C C . MET A 1 98 ? -7.214 -12.732 -11.603 1.00 60.38 98 MET A C 1
ATOM 804 O O . MET A 1 98 ? -7.313 -13.943 -11.430 1.00 60.38 98 MET A O 1
ATOM 808 N N . ASN A 1 99 ? -6.027 -12.171 -11.846 1.00 62.50 99 ASN A N 1
ATOM 809 C CA . ASN A 1 99 ? -4.763 -12.905 -11.940 1.00 62.50 99 ASN A CA 1
ATOM 810 C C . ASN A 1 99 ? -3.933 -12.844 -10.653 1.00 62.50 99 ASN A C 1
ATOM 812 O O . ASN A 1 99 ? -3.283 -11.823 -10.437 1.00 62.50 99 ASN A O 1
ATOM 816 N N . ALA A 1 100 ? -3.882 -13.924 -9.855 1.00 59.31 100 ALA A N 1
ATOM 817 C CA . ALA A 1 100 ? -3.038 -14.061 -8.654 1.00 59.31 100 ALA A CA 1
ATOM 818 C C . ALA A 1 1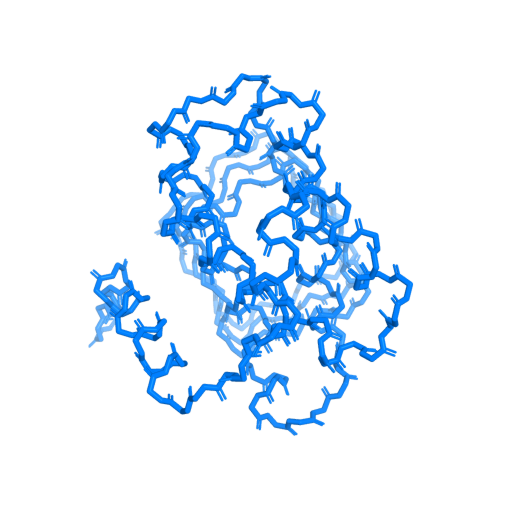00 ? -1.583 -13.609 -8.911 1.00 59.31 100 ALA A C 1
ATOM 820 O O . ALA A 1 100 ? -0.721 -14.389 -9.314 1.00 59.31 100 ALA A O 1
ATOM 821 N N . GLY A 1 101 ? -1.337 -12.309 -8.754 1.00 69.19 101 GLY A N 1
ATOM 822 C CA . GLY A 1 101 ? -0.206 -11.623 -9.357 1.00 69.19 101 GLY A CA 1
ATOM 823 C C . GLY A 1 101 ? 0.814 -11.182 -8.323 1.00 69.19 101 GLY A C 1
ATOM 824 O O . GLY A 1 101 ? 0.504 -10.956 -7.149 1.00 69.19 101 GLY A O 1
ATOM 825 N N . ASN A 1 102 ? 2.060 -11.031 -8.773 1.00 81.44 102 ASN A N 1
ATOM 826 C CA . ASN A 1 102 ? 3.168 -10.593 -7.926 1.00 81.44 102 ASN A CA 1
ATOM 827 C C . ASN A 1 102 ? 2.859 -9.267 -7.210 1.00 81.44 102 ASN A C 1
ATOM 829 O O . ASN A 1 102 ? 3.281 -9.086 -6.070 1.00 81.44 102 ASN A O 1
ATOM 833 N N . ASN A 1 103 ? 2.091 -8.360 -7.827 1.00 86.62 103 ASN A N 1
ATOM 834 C CA . ASN A 1 103 ? 1.824 -7.055 -7.233 1.00 86.62 103 ASN A CA 1
ATOM 835 C C . ASN A 1 103 ? 0.919 -7.152 -5.996 1.00 86.62 103 ASN A C 1
ATOM 837 O O . ASN A 1 103 ? 1.131 -6.410 -5.037 1.00 86.62 103 ASN A O 1
ATOM 841 N N . VAL A 1 104 ? -0.060 -8.064 -5.985 1.00 83.62 104 VAL A N 1
ATOM 842 C CA . VAL A 1 104 ? -0.972 -8.222 -4.837 1.00 83.62 104 VAL A CA 1
ATOM 843 C C . VAL A 1 104 ? -0.220 -8.748 -3.627 1.00 83.62 104 VAL A C 1
ATOM 845 O O . VAL A 1 104 ? -0.357 -8.193 -2.539 1.00 83.62 104 VAL A O 1
ATOM 848 N N . LYS A 1 105 ? 0.649 -9.744 -3.826 1.00 84.75 105 LYS A N 1
ATOM 849 C CA . LYS A 1 105 ? 1.519 -10.253 -2.760 1.00 84.75 105 LYS A CA 1
ATOM 850 C C . LYS A 1 105 ? 2.423 -9.154 -2.191 1.00 84.75 105 LYS A C 1
ATOM 852 O O . LYS A 1 105 ? 2.497 -8.989 -0.980 1.00 84.75 105 LYS A O 1
ATOM 857 N N . VAL A 1 106 ? 3.045 -8.352 -3.058 1.00 89.81 106 VAL A N 1
ATOM 858 C CA . VAL A 1 106 ? 3.899 -7.226 -2.639 1.00 89.81 106 VAL A CA 1
ATOM 859 C C . VAL A 1 106 ? 3.116 -6.187 -1.831 1.00 89.81 106 VAL A C 1
ATOM 861 O O . VAL A 1 106 ? 3.601 -5.717 -0.800 1.00 89.81 106 VAL A O 1
ATOM 864 N N . ALA A 1 107 ? 1.905 -5.836 -2.272 1.00 89.12 107 ALA A N 1
ATOM 865 C CA . ALA A 1 107 ? 1.042 -4.906 -1.550 1.00 89.12 107 ALA A CA 1
ATOM 866 C C . ALA A 1 107 ? 0.618 -5.460 -0.179 1.00 89.12 107 ALA A C 1
ATOM 868 O O . ALA A 1 107 ? 0.606 -4.723 0.807 1.00 89.12 107 ALA A O 1
ATOM 869 N N . ALA A 1 108 ? 0.323 -6.758 -0.105 1.00 85.38 108 ALA A N 1
ATOM 870 C CA . ALA A 1 108 ? -0.073 -7.442 1.119 1.00 85.38 108 ALA A CA 1
ATOM 871 C C . ALA A 1 108 ? 1.036 -7.503 2.167 1.00 85.38 108 ALA A C 1
ATOM 873 O O . ALA A 1 108 ? 0.804 -7.142 3.321 1.00 85.38 108 ALA A O 1
ATOM 874 N N . ASP A 1 109 ? 2.242 -7.895 1.756 1.00 87.31 109 ASP A N 1
ATOM 875 C CA . ASP A 1 109 ? 3.409 -7.956 2.637 1.00 87.31 109 ASP A CA 1
ATOM 876 C C . ASP A 1 109 ? 3.700 -6.567 3.235 1.00 87.31 109 ASP A C 1
ATOM 878 O O . ASP A 1 109 ? 3.903 -6.420 4.442 1.00 87.31 109 ASP A O 1
ATOM 882 N N . ALA A 1 110 ? 3.632 -5.516 2.409 1.00 90.44 110 ALA A N 1
ATOM 883 C CA . ALA A 1 110 ? 3.808 -4.137 2.859 1.00 90.44 110 ALA A CA 1
ATOM 884 C C . ALA A 1 110 ? 2.703 -3.674 3.821 1.00 90.44 110 ALA A C 1
ATOM 886 O O . ALA A 1 110 ? 2.968 -2.944 4.780 1.00 90.44 110 ALA A O 1
ATOM 887 N N . PHE A 1 111 ? 1.460 -4.078 3.563 1.00 88.06 111 PHE A N 1
ATOM 888 C CA . PHE A 1 111 ? 0.317 -3.739 4.403 1.00 88.06 111 PHE A CA 1
ATOM 889 C C . PHE A 1 111 ? 0.397 -4.413 5.781 1.00 88.06 111 PHE A C 1
ATOM 891 O O . PHE A 1 111 ? 0.132 -3.762 6.795 1.00 88.06 111 PHE A O 1
ATOM 898 N N . LEU A 1 112 ? 0.834 -5.676 5.841 1.00 85.31 112 LEU A N 1
ATOM 899 C CA . LEU A 1 112 ? 1.057 -6.406 7.094 1.00 85.31 112 LEU A CA 1
ATOM 900 C C . LEU A 1 112 ? 2.062 -5.689 8.003 1.00 85.31 112 LEU A C 1
ATOM 902 O O . LEU A 1 112 ? 1.796 -5.514 9.193 1.00 85.31 112 LEU A O 1
ATOM 906 N N . GLU A 1 113 ? 3.177 -5.207 7.449 1.00 87.81 113 GLU A N 1
ATOM 907 C CA . GLU A 1 113 ? 4.184 -4.427 8.189 1.00 87.81 113 GLU A CA 1
ATOM 908 C C . GLU A 1 113 ? 3.574 -3.164 8.834 1.00 87.81 113 GLU A C 1
ATOM 910 O O . GLU A 1 113 ? 3.845 -2.841 9.997 1.00 87.81 113 GLU A O 1
ATOM 915 N N . ILE A 1 114 ? 2.692 -2.461 8.111 1.00 86.81 114 ILE A N 1
ATOM 916 C CA . ILE A 1 114 ? 1.988 -1.280 8.633 1.00 86.81 114 ILE A CA 1
ATOM 917 C C . ILE A 1 114 ? 1.025 -1.670 9.759 1.00 86.81 114 ILE A C 1
ATOM 919 O O . ILE A 1 114 ? 1.023 -1.037 10.820 1.00 86.81 114 ILE A O 1
ATOM 923 N N . LEU A 1 115 ? 0.227 -2.720 9.562 1.00 82.50 115 LEU A N 1
ATOM 924 C CA . LEU A 1 115 ? -0.732 -3.179 10.565 1.00 82.50 115 LEU A CA 1
ATOM 925 C C . LEU A 1 115 ? -0.059 -3.631 11.857 1.00 82.50 115 LEU A C 1
ATOM 927 O O . LEU A 1 115 ? -0.492 -3.233 12.941 1.00 82.50 115 LEU A O 1
ATOM 931 N N . PHE A 1 116 ? 1.022 -4.406 11.769 1.00 83.12 116 PHE A N 1
ATOM 932 C CA . PHE A 1 116 ? 1.768 -4.817 12.956 1.00 83.12 116 PHE A CA 1
ATOM 933 C C . PHE A 1 116 ? 2.385 -3.627 13.688 1.00 83.12 116 PHE A C 1
ATOM 935 O O . PHE A 1 116 ? 2.367 -3.593 14.919 1.00 83.12 116 PHE A O 1
ATOM 942 N N . SER A 1 117 ? 2.853 -2.610 12.960 1.00 84.69 117 SER A N 1
ATOM 943 C CA . SER A 1 117 ? 3.320 -1.356 13.561 1.00 84.69 117 SER A CA 1
ATOM 944 C C . SER A 1 117 ? 2.220 -0.633 14.344 1.00 84.69 117 SER A C 1
ATOM 946 O O . SER A 1 117 ? 2.474 -0.119 15.436 1.00 84.69 117 SER A O 1
ATOM 948 N N . LEU A 1 118 ? 0.990 -0.614 13.822 1.00 80.00 118 LEU A N 1
ATOM 949 C CA . LEU A 1 118 ? -0.162 -0.023 14.508 1.00 80.00 118 LEU A CA 1
ATOM 950 C C . LEU A 1 118 ? -0.592 -0.859 15.726 1.00 80.00 118 LEU A C 1
ATOM 952 O O . LEU A 1 118 ? -0.893 -0.285 16.778 1.00 80.00 118 LEU A O 1
ATOM 956 N N . LYS A 1 119 ? -0.591 -2.196 15.608 1.00 77.62 119 LYS A N 1
ATOM 957 C CA . LYS A 1 119 ? -0.963 -3.141 16.678 1.00 77.62 119 LYS A CA 1
ATOM 958 C C . LYS A 1 119 ? 0.013 -3.084 17.849 1.00 77.62 119 LYS A C 1
ATOM 960 O O . LYS A 1 119 ? -0.403 -2.816 18.974 1.00 77.62 119 LYS A O 1
ATOM 965 N N . ASN A 1 120 ? 1.306 -3.277 17.585 1.00 70.25 120 ASN A N 1
ATOM 966 C CA . ASN A 1 120 ? 2.345 -3.363 18.618 1.00 7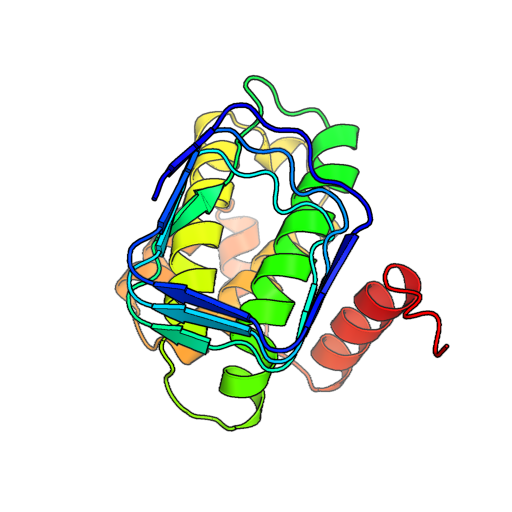0.25 120 ASN A CA 1
ATOM 967 C C . ASN A 1 120 ? 2.485 -2.067 19.428 1.00 70.25 120 ASN A C 1
ATOM 969 O O . ASN A 1 120 ? 2.995 -2.082 20.543 1.00 70.25 120 ASN A O 1
ATOM 973 N N . LYS A 1 121 ? 2.008 -0.943 18.882 1.00 67.19 121 LYS A N 1
ATOM 974 C CA . LYS A 1 121 ? 2.041 0.368 19.536 1.00 67.19 121 LYS A CA 1
ATOM 975 C C . LYS A 1 121 ? 0.695 0.784 20.145 1.00 67.19 121 LYS A C 1
ATOM 977 O O . LYS A 1 121 ? 0.552 1.943 20.518 1.00 67.19 121 LYS A O 1
ATOM 982 N N . TYR A 1 122 ? -0.305 -0.106 20.209 1.00 66.75 122 TYR A N 1
ATOM 983 C CA . TYR A 1 122 ? -1.687 0.196 20.636 1.00 66.75 122 TYR A CA 1
ATOM 984 C C . TYR A 1 122 ? -2.359 1.350 19.862 1.00 66.75 122 TYR A C 1
ATOM 986 O O . TYR A 1 122 ? -3.364 1.913 20.296 1.00 66.75 122 TYR A O 1
ATOM 994 N N . CYS A 1 123 ? -1.835 1.695 18.685 1.00 75.62 123 CYS A N 1
ATOM 995 C CA . CYS A 1 123 ? -2.247 2.868 17.916 1.00 75.62 123 CYS A CA 1
ATOM 996 C C . CYS A 1 123 ? -3.526 2.623 17.109 1.00 75.62 123 CYS A C 1
ATOM 998 O O . CYS A 1 123 ? -4.194 3.579 16.733 1.00 75.62 123 CYS A O 1
ATOM 1000 N N . ILE A 1 124 ? -3.929 1.360 16.921 1.00 73.06 124 ILE A N 1
ATOM 1001 C CA . ILE A 1 124 ? -5.239 1.002 16.343 1.00 73.06 124 ILE A CA 1
ATOM 1002 C C . ILE A 1 124 ? -6.395 1.618 17.151 1.00 73.06 124 ILE A C 1
ATOM 1004 O O . ILE A 1 124 ? -7.428 1.956 16.582 1.00 73.06 124 ILE A O 1
ATOM 1008 N N . LYS A 1 125 ? -6.224 1.839 18.464 1.00 74.94 125 LYS A N 1
ATOM 1009 C CA . LYS A 1 125 ? -7.236 2.497 19.311 1.00 74.94 125 LYS A CA 1
ATOM 1010 C C . LYS A 1 125 ? -7.404 3.994 19.024 1.00 74.94 125 LYS A C 1
ATOM 1012 O O . LYS A 1 125 ? -8.414 4.563 19.418 1.00 74.94 125 LYS A O 1
ATOM 1017 N N . LEU A 1 126 ? -6.431 4.629 18.364 1.00 79.25 126 LEU A N 1
ATOM 1018 C CA . LEU A 1 126 ? -6.522 6.037 17.953 1.00 79.25 126 LEU A CA 1
ATOM 1019 C C . LEU A 1 126 ? -7.471 6.229 16.765 1.00 79.25 126 LEU A C 1
ATOM 1021 O O . LEU A 1 126 ? -7.913 7.350 16.512 1.00 79.25 126 LEU A O 1
ATOM 1025 N N . LEU A 1 127 ? -7.769 5.140 16.056 1.00 75.19 127 LEU A N 1
ATOM 1026 C CA . LEU A 1 127 ? -8.723 5.114 14.964 1.00 75.19 127 LEU A CA 1
ATOM 1027 C C . LEU A 1 127 ? -10.150 5.084 15.501 1.00 75.19 127 LEU A C 1
ATOM 1029 O O . LEU A 1 127 ? -10.430 4.439 16.511 1.00 75.19 127 LEU A O 1
ATOM 1033 N N . ASN A 1 128 ? -11.075 5.723 14.801 1.00 69.69 128 ASN A N 1
ATOM 1034 C CA . ASN A 1 128 ? -12.503 5.546 15.025 1.00 69.69 128 ASN A CA 1
ATOM 1035 C C . ASN A 1 128 ? -13.019 4.263 14.333 1.00 69.69 128 ASN A C 1
ATOM 1037 O O . ASN A 1 128 ? -12.291 3.589 13.602 1.00 69.69 128 ASN A O 1
ATOM 1041 N N . ALA A 1 129 ? -14.280 3.901 14.582 1.00 67.62 129 ALA A N 1
ATOM 1042 C CA . ALA A 1 129 ? -14.872 2.673 14.046 1.00 67.62 129 ALA A CA 1
ATOM 1043 C C . ALA A 1 129 ? -14.882 2.624 12.506 1.00 67.62 129 ALA A C 1
ATOM 1045 O O . ALA A 1 129 ? -14.601 1.579 11.925 1.00 67.62 129 ALA A O 1
ATOM 1046 N N . GLN A 1 130 ? -15.141 3.754 11.844 1.00 66.31 130 GLN A N 1
ATOM 1047 C CA . GLN A 1 130 ? -15.160 3.849 10.384 1.00 66.31 130 GLN A CA 1
ATOM 1048 C C . GLN A 1 130 ? -13.758 3.673 9.786 1.00 66.31 130 GLN A C 1
ATOM 1050 O O . GLN A 1 130 ? -13.595 2.970 8.793 1.00 66.31 130 GLN A O 1
ATOM 1055 N N . GLU A 1 131 ? -12.737 4.270 10.403 1.00 72.69 131 GLU A N 1
ATOM 1056 C CA . GLU A 1 131 ? -11.343 4.140 9.959 1.00 72.69 131 GLU A CA 1
ATOM 1057 C C . GLU A 1 131 ? -10.851 2.689 10.119 1.00 72.69 131 GLU A C 1
ATOM 1059 O O . GLU A 1 131 ? -10.197 2.149 9.225 1.00 72.69 131 GLU A O 1
ATOM 1064 N N . ARG A 1 132 ? -11.224 2.014 11.218 1.00 75.00 132 ARG A N 1
ATOM 1065 C CA . ARG A 1 132 ? -10.937 0.580 11.406 1.00 75.00 132 ARG A CA 1
ATOM 1066 C C . ARG A 1 132 ? -11.642 -0.292 10.368 1.00 75.00 132 ARG A C 1
ATOM 1068 O O . ARG A 1 132 ? -10.999 -1.170 9.800 1.00 75.00 132 ARG A O 1
ATOM 1075 N N . ALA A 1 133 ? -12.920 -0.023 10.092 1.00 71.00 133 ALA A N 1
ATOM 1076 C CA . ALA A 1 133 ? -13.684 -0.739 9.071 1.00 71.00 133 ALA A CA 1
ATOM 1077 C C . ALA A 1 133 ? -13.061 -0.580 7.674 1.00 71.00 133 ALA A C 1
ATOM 1079 O O . ALA A 1 133 ? -12.933 -1.555 6.944 1.00 71.00 133 ALA A O 1
ATOM 1080 N N . PHE A 1 134 ? -12.589 0.619 7.324 1.00 72.12 134 PHE A N 1
ATOM 1081 C CA . PHE A 1 134 ? -11.914 0.866 6.047 1.00 72.12 134 PHE A CA 1
ATOM 1082 C C . PHE A 1 134 ? -10.621 0.056 5.888 1.00 72.12 134 PHE A C 1
ATOM 1084 O O . PHE A 1 134 ? -10.409 -0.592 4.865 1.00 72.12 134 PHE A O 1
ATOM 1091 N N . ILE A 1 135 ? -9.745 0.094 6.898 1.00 74.88 135 ILE A N 1
ATOM 1092 C CA . ILE A 1 135 ? -8.484 -0.664 6.887 1.00 74.88 135 ILE A CA 1
ATOM 1093 C C . ILE A 1 135 ? -8.774 -2.155 6.752 1.00 74.88 135 ILE A C 1
ATOM 1095 O O . ILE A 1 135 ? -8.059 -2.869 6.050 1.00 74.88 135 ILE A O 1
ATOM 1099 N N . TYR A 1 136 ? -9.824 -2.612 7.426 1.00 73.44 136 TYR A N 1
ATOM 1100 C CA . TYR A 1 136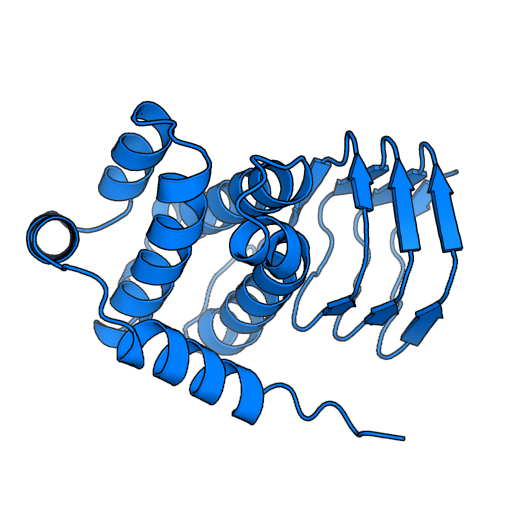 ? -10.276 -3.980 7.326 1.00 73.44 136 TYR A CA 1
ATOM 1101 C C . TYR A 1 136 ? -10.747 -4.336 5.910 1.00 73.44 136 TYR A C 1
ATOM 1103 O O . TYR A 1 136 ? -10.261 -5.319 5.363 1.00 73.44 136 TYR A O 1
ATOM 1111 N N . GLU A 1 137 ? -11.613 -3.543 5.278 1.00 71.25 137 GLU A N 1
ATOM 1112 C CA . GLU A 1 137 ? -12.074 -3.829 3.910 1.00 71.25 137 GLU A CA 1
ATOM 1113 C C . GLU A 1 137 ? -10.922 -3.870 2.902 1.00 71.25 137 GLU A C 1
ATOM 1115 O O . GLU A 1 137 ? -10.850 -4.766 2.057 1.00 71.25 137 GLU A O 1
ATOM 1120 N N . PHE A 1 138 ? -9.950 -2.967 3.053 1.00 74.31 138 PHE A N 1
ATOM 1121 C CA . PHE A 1 138 ? -8.732 -3.011 2.253 1.00 74.31 138 PHE A CA 1
ATOM 1122 C C . PHE A 1 138 ? -7.937 -4.304 2.474 1.00 74.31 138 PHE A C 1
ATOM 1124 O O . PHE A 1 138 ? -7.482 -4.922 1.508 1.00 74.31 138 PHE A O 1
ATOM 1131 N N . ALA A 1 139 ? -7.806 -4.736 3.734 1.00 74.06 139 ALA A N 1
ATOM 1132 C CA . ALA A 1 139 ? -7.192 -6.011 4.075 1.00 74.06 139 ALA A CA 1
ATOM 1133 C C . ALA A 1 139 ? -7.921 -7.150 3.357 1.00 74.06 139 ALA A C 1
ATOM 1135 O O . ALA A 1 139 ? -7.314 -7.861 2.561 1.00 74.06 139 ALA A O 1
ATOM 1136 N N . ARG A 1 140 ? -9.231 -7.296 3.573 1.00 71.81 140 ARG A N 1
ATOM 1137 C CA . ARG A 1 140 ? -10.022 -8.375 2.970 1.00 71.81 140 ARG A CA 1
ATOM 1138 C C . ARG A 1 140 ? -9.837 -8.476 1.471 1.00 71.81 140 ARG A C 1
ATOM 1140 O O . ARG A 1 140 ? -9.644 -9.575 0.973 1.00 71.81 140 ARG A O 1
ATOM 1147 N N . MET A 1 141 ? -9.915 -7.350 0.765 1.00 72.12 141 MET A N 1
ATOM 1148 C CA . MET A 1 141 ? -9.787 -7.319 -0.687 1.00 72.12 141 MET A CA 1
ATOM 1149 C C . MET A 1 141 ? -8.434 -7.889 -1.127 1.00 72.12 141 MET A C 1
ATOM 1151 O O . MET A 1 141 ? -8.377 -8.696 -2.051 1.00 72.12 141 MET A O 1
ATOM 1155 N N . ILE A 1 142 ? -7.352 -7.521 -0.437 1.00 71.44 142 ILE A N 1
ATOM 1156 C CA . ILE A 1 142 ? -6.016 -8.057 -0.706 1.00 71.44 142 ILE A CA 1
ATOM 1157 C C . ILE A 1 142 ? -5.924 -9.551 -0.351 1.00 71.44 142 ILE A C 1
ATOM 1159 O O . ILE A 1 142 ? -5.331 -10.321 -1.103 1.00 71.44 142 ILE A O 1
ATOM 1163 N N . PHE A 1 143 ? -6.503 -9.996 0.766 1.00 69.81 143 PHE A N 1
ATOM 1164 C CA . PHE A 1 143 ? -6.297 -11.367 1.260 1.00 69.81 143 PHE A CA 1
ATOM 1165 C C . PHE A 1 143 ? -7.240 -12.407 0.665 1.00 69.81 143 PHE A C 1
ATOM 1167 O O . PHE A 1 143 ? -6.791 -13.517 0.382 1.00 69.81 143 PHE A O 1
ATOM 1174 N N . ALA A 1 144 ? -8.489 -12.039 0.369 1.00 65.94 144 ALA A N 1
ATOM 1175 C CA . ALA A 1 144 ? -9.390 -12.854 -0.445 1.00 65.94 144 ALA A CA 1
ATOM 1176 C C . ALA A 1 144 ? -8.733 -13.217 -1.783 1.00 65.94 144 ALA A C 1
ATOM 1178 O O . ALA A 1 144 ? -8.918 -14.314 -2.300 1.00 65.94 144 ALA A O 1
ATOM 1179 N N . TYR A 1 145 ? -7.904 -12.311 -2.302 1.00 65.75 145 TYR A N 1
ATOM 1180 C CA . TYR A 1 145 ? -7.166 -12.519 -3.531 1.00 65.75 145 TYR A CA 1
ATOM 1181 C C . TYR A 1 145 ? -5.949 -13.437 -3.393 1.00 65.75 145 TYR A C 1
ATOM 1183 O O . TYR A 1 145 ? -5.650 -14.225 -4.287 1.00 65.75 145 TYR A O 1
ATOM 1191 N N . ILE A 1 146 ? -5.228 -13.337 -2.276 1.00 67.81 146 ILE A N 1
ATOM 1192 C CA . ILE A 1 146 ? -4.064 -14.191 -2.008 1.00 67.81 146 ILE A CA 1
ATOM 1193 C C . ILE A 1 146 ? -4.496 -15.630 -1.705 1.00 67.81 146 ILE A C 1
ATOM 1195 O O . ILE A 1 146 ? -3.707 -16.551 -1.902 1.00 67.81 146 ILE A O 1
ATOM 1199 N N . ASN A 1 147 ? -5.747 -15.830 -1.272 1.00 70.12 147 ASN A N 1
ATOM 1200 C CA . ASN A 1 147 ? -6.294 -17.129 -0.880 1.00 70.12 147 ASN A CA 1
ATOM 1201 C C . ASN A 1 147 ? -5.419 -17.842 0.175 1.00 70.12 147 ASN A C 1
ATOM 1203 O O . ASN A 1 147 ? -5.331 -19.069 0.218 1.00 70.12 147 ASN A O 1
ATOM 1207 N N . ASP A 1 148 ? -4.756 -17.063 1.037 1.00 70.19 148 ASP A N 1
ATOM 1208 C CA . ASP A 1 148 ? -3.964 -17.563 2.161 1.00 70.19 148 ASP A CA 1
ATOM 1209 C C . ASP A 1 148 ? -4.711 -17.304 3.469 1.00 70.19 148 ASP A C 1
ATOM 1211 O O . ASP A 1 148 ? -4.655 -16.222 4.065 1.00 70.19 148 ASP A O 1
ATOM 1215 N N . LYS A 1 149 ? -5.412 -18.345 3.924 1.00 69.12 149 LYS A N 1
ATOM 1216 C CA . LYS A 1 149 ? -6.192 -18.318 5.164 1.00 69.12 149 LYS A CA 1
ATOM 1217 C C . LYS A 1 149 ? -5.344 -18.047 6.406 1.00 69.12 149 LYS A C 1
ATOM 1219 O O . LYS A 1 149 ? -5.868 -17.501 7.374 1.00 69.12 149 LYS A O 1
ATOM 1224 N N . ASN A 1 150 ? -4.058 -18.404 6.415 1.00 72.75 150 ASN A N 1
ATOM 1225 C CA . ASN A 1 150 ? -3.208 -18.158 7.583 1.00 72.75 150 ASN A CA 1
ATOM 1226 C C . ASN A 1 150 ? -2.950 -16.663 7.752 1.00 72.75 150 ASN A C 1
ATOM 1228 O O . ASN A 1 150 ? -2.994 -16.146 8.869 1.00 72.75 150 ASN A O 1
ATOM 1232 N N . ILE A 1 151 ? -2.724 -15.968 6.636 1.00 68.00 151 ILE A N 1
ATOM 1233 C CA . ILE A 1 151 ? -2.535 -14.521 6.639 1.00 68.00 151 ILE A CA 1
ATOM 1234 C C . ILE A 1 151 ? -3.836 -13.819 7.043 1.00 68.00 151 ILE A C 1
ATOM 1236 O O . ILE A 1 151 ? -3.805 -12.934 7.898 1.00 68.00 151 ILE A O 1
ATOM 1240 N N . GLU A 1 152 ? -4.980 -14.255 6.509 1.00 69.50 152 GLU A N 1
ATOM 1241 C CA . GLU A 1 152 ? -6.301 -13.738 6.894 1.00 69.50 152 GLU A CA 1
ATOM 1242 C C . GLU A 1 152 ? -6.556 -13.862 8.407 1.00 69.50 152 GLU A C 1
ATOM 1244 O O . GLU A 1 152 ? -6.882 -12.875 9.071 1.00 69.50 152 GLU A O 1
ATOM 1249 N N . ILE A 1 153 ? -6.337 -15.048 8.983 1.00 73.25 153 ILE A N 1
ATOM 1250 C CA . ILE A 1 153 ? -6.499 -15.291 10.425 1.00 73.25 153 ILE A CA 1
ATOM 1251 C C . ILE A 1 153 ? -5.559 -14.398 11.238 1.00 73.25 153 ILE A C 1
ATOM 1253 O O . ILE A 1 153 ? -5.985 -13.765 12.206 1.00 73.25 153 ILE A O 1
ATOM 1257 N N . LEU A 1 154 ? -4.288 -14.312 10.838 1.00 73.62 154 LEU A N 1
ATOM 1258 C CA . LEU A 1 154 ? -3.282 -13.495 11.513 1.00 73.62 154 LEU A CA 1
ATOM 1259 C C . LEU A 1 154 ? -3.705 -12.020 11.587 1.00 73.62 154 LEU A C 1
ATOM 1261 O O . LEU A 1 154 ? -3.519 -11.378 12.623 1.00 73.62 154 LEU A O 1
ATOM 1265 N N . LEU A 1 155 ? -4.329 -11.498 10.534 1.00 67.81 155 LEU A N 1
ATOM 1266 C CA . LEU A 1 155 ? -4.839 -10.127 10.488 1.00 67.81 155 LEU A CA 1
ATOM 1267 C C . LEU A 1 155 ? -6.048 -9.899 11.375 1.00 67.81 155 LEU A C 1
ATOM 1269 O O . LEU A 1 155 ? -6.129 -8.846 12.006 1.00 67.81 155 LEU A O 1
ATOM 1273 N N . LEU A 1 156 ? -6.971 -10.861 11.454 1.00 70.06 156 LEU A N 1
ATOM 1274 C CA . LEU A 1 156 ? -8.117 -10.764 12.360 1.00 70.06 156 LEU A CA 1
ATOM 1275 C C . LEU A 1 156 ? -7.647 -10.530 13.798 1.00 70.06 156 LEU A C 1
ATOM 1277 O O . LEU A 1 156 ? -8.219 -9.697 14.498 1.00 70.06 156 LEU A O 1
ATOM 1281 N N . THR A 1 157 ? -6.527 -11.145 14.197 1.00 74.75 157 THR A N 1
ATOM 1282 C CA . THR A 1 157 ? -5.930 -10.928 15.528 1.00 74.75 157 THR A CA 1
ATOM 1283 C C . THR A 1 157 ? -5.443 -9.496 15.780 1.00 74.75 157 THR A C 1
ATOM 1285 O O . THR A 1 157 ? -5.106 -9.152 16.915 1.00 74.75 157 THR A O 1
ATOM 1288 N N . CYS A 1 158 ? -5.318 -8.660 14.745 1.00 70.50 158 CYS A N 1
ATOM 1289 C CA . CYS A 1 158 ? -4.949 -7.250 14.878 1.00 70.50 158 CYS A CA 1
ATOM 1290 C C . CYS A 1 158 ? -6.134 -6.368 15.297 1.00 70.50 158 CYS A C 1
ATOM 1292 O O . CYS A 1 158 ? -5.909 -5.262 15.789 1.00 70.50 158 CYS A O 1
ATOM 1294 N N . PHE A 1 159 ? -7.369 -6.846 15.139 1.00 70.56 159 PHE A N 1
ATOM 1295 C CA . PHE A 1 159 ? -8.594 -6.116 15.466 1.00 70.56 159 PHE A CA 1
ATOM 1296 C C . PHE A 1 159 ? -9.239 -6.661 16.748 1.00 70.56 159 PHE A C 1
ATOM 1298 O O . PHE A 1 159 ? -8.977 -7.794 17.153 1.00 70.56 159 PHE A O 1
ATOM 1305 N N . ALA A 1 160 ? -10.073 -5.857 17.413 1.00 66.81 160 ALA A N 1
ATOM 1306 C CA . ALA A 1 160 ? -10.793 -6.301 18.609 1.00 66.81 160 ALA A CA 1
ATOM 1307 C C . ALA A 1 160 ? -11.818 -7.398 18.258 1.00 66.81 160 ALA A C 1
ATOM 1309 O O . ALA A 1 160 ? -12.365 -7.380 17.162 1.00 66.81 160 ALA A O 1
ATOM 1310 N N . GLU A 1 161 ? -12.142 -8.318 19.175 1.00 67.31 161 GLU A N 1
ATOM 1311 C CA . GLU A 1 161 ? -13.100 -9.417 18.908 1.00 67.31 161 GLU A CA 1
ATOM 1312 C C . GLU A 1 161 ? -14.471 -8.936 18.409 1.00 67.31 161 GLU A C 1
ATOM 1314 O O . GLU A 1 161 ? -15.100 -9.575 17.565 1.00 67.31 161 GLU A O 1
ATOM 1319 N N . VAL A 1 162 ? -14.940 -7.797 18.925 1.00 63.22 162 VAL A N 1
ATOM 1320 C CA . VAL A 1 162 ? -16.190 -7.165 18.478 1.00 63.22 162 VAL A CA 1
ATOM 1321 C C . VAL A 1 162 ? -16.107 -6.724 17.020 1.00 63.22 162 VAL A C 1
ATOM 1323 O O . VAL A 1 162 ? -17.054 -6.938 16.265 1.00 63.22 162 VAL A O 1
ATOM 1326 N N . ASP A 1 163 ? -14.952 -6.192 16.617 1.00 65.06 163 ASP A N 1
ATOM 1327 C CA . ASP A 1 163 ? -14.682 -5.838 15.233 1.00 65.06 163 ASP A CA 1
ATOM 1328 C C . ASP A 1 163 ? -14.604 -7.135 14.416 1.00 65.06 163 ASP A C 1
ATOM 1330 O O . ASP A 1 163 ? -15.336 -7.246 13.446 1.00 65.06 163 ASP A O 1
ATOM 1334 N N . GLN A 1 164 ? -13.854 -8.159 14.858 1.00 70.19 164 GLN A N 1
ATOM 1335 C CA . GLN A 1 164 ? -13.694 -9.457 14.172 1.00 70.19 164 GLN A CA 1
ATOM 1336 C C . GLN A 1 164 ? -15.029 -10.148 13.842 1.00 70.19 164 GLN A C 1
ATOM 1338 O O . GLN A 1 164 ? -15.198 -10.676 12.743 1.00 70.19 164 GLN A O 1
ATOM 1343 N N . LYS A 1 165 ? -16.005 -10.134 14.757 1.00 67.81 165 LYS A N 1
ATOM 1344 C CA . LYS A 1 165 ? -17.332 -10.727 14.503 1.00 67.81 165 LYS A CA 1
ATOM 1345 C C . LYS A 1 165 ? -18.137 -9.944 13.465 1.00 67.81 165 LYS A C 1
ATOM 1347 O O . LYS A 1 165 ? -18.835 -10.555 12.658 1.00 67.81 165 LYS A O 1
ATOM 1352 N N . ALA A 1 166 ? -18.065 -8.613 13.483 1.00 61.38 166 ALA A N 1
ATOM 1353 C CA . ALA A 1 166 ? -18.713 -7.771 12.473 1.00 61.38 166 ALA A CA 1
ATOM 1354 C C . ALA A 1 166 ? -18.049 -7.954 11.096 1.00 61.38 166 ALA A C 1
ATOM 1356 O O . ALA A 1 166 ? -18.720 -8.167 10.090 1.00 61.38 166 ALA A O 1
ATOM 1357 N N . ILE A 1 167 ? -16.721 -7.978 11.106 1.00 59.62 167 ILE A N 1
ATOM 1358 C CA . ILE A 1 167 ? -15.791 -8.273 10.014 1.00 59.62 167 ILE A CA 1
ATOM 1359 C C . ILE A 1 167 ? -16.155 -9.579 9.293 1.00 59.62 167 ILE A C 1
ATOM 1361 O O . ILE A 1 167 ? -16.402 -9.567 8.087 1.00 59.62 167 ILE A O 1
ATOM 1365 N N . GLN A 1 168 ? -16.258 -10.690 10.025 1.00 62.53 168 GLN A N 1
ATOM 1366 C CA . GLN A 1 168 ? -16.564 -12.014 9.467 1.00 62.53 168 GLN A CA 1
ATOM 1367 C C . GLN A 1 168 ? -17.977 -12.114 8.872 1.00 62.53 168 GLN A C 1
ATOM 1369 O O . GLN A 1 168 ? -18.217 -12.944 8.000 1.00 62.53 168 GLN A O 1
ATOM 1374 N N . ARG A 1 169 ? -18.920 -11.288 9.342 1.00 60.41 169 ARG A N 1
ATOM 1375 C CA . ARG A 1 169 ? -20.316 -11.267 8.870 1.00 60.41 169 ARG A CA 1
ATOM 1376 C C . ARG A 1 169 ? -20.551 -10.317 7.702 1.00 60.41 169 ARG A C 1
ATOM 1378 O O . ARG A 1 169 ? -21.597 -10.398 7.063 1.00 60.41 169 ARG A O 1
ATOM 1385 N N . TYR A 1 170 ? -19.622 -9.405 7.440 1.00 52.44 170 TYR A N 1
ATOM 1386 C CA . TYR A 1 170 ? -19.767 -8.445 6.359 1.00 52.44 170 TYR A CA 1
ATOM 1387 C C . TYR A 1 170 ? -19.610 -9.142 5.004 1.00 52.44 170 TYR A C 1
ATOM 1389 O O . TYR A 1 170 ? -18.622 -9.841 4.761 1.00 52.44 170 TYR A O 1
ATOM 1397 N N . VAL A 1 171 ? -20.585 -8.940 4.122 1.00 53.59 171 VAL A N 1
ATOM 1398 C CA . VAL A 1 171 ? -20.561 -9.400 2.732 1.00 53.59 171 VAL A CA 1
ATOM 1399 C C . VAL A 1 171 ? -20.326 -8.163 1.865 1.00 53.59 171 VAL A C 1
ATOM 1401 O O . VAL A 1 171 ? -21.237 -7.333 1.796 1.00 53.59 171 VAL A O 1
ATOM 1404 N N . PRO A 1 172 ? -19.142 -8.011 1.237 1.00 46.31 172 PRO A N 1
ATOM 1405 C CA . PRO A 1 172 ? -18.829 -6.836 0.429 1.00 46.31 172 PRO A CA 1
ATOM 1406 C C . PRO A 1 172 ? -19.872 -6.637 -0.668 1.00 46.31 172 PRO A C 1
ATOM 1408 O O . PRO A 1 172 ? -20.146 -7.570 -1.426 1.00 46.31 172 PRO A O 1
ATOM 1411 N N . GLN A 1 173 ? -20.459 -5.444 -0.751 1.00 46.75 173 GLN A N 1
ATOM 1412 C CA . GLN A 1 173 ? -21.368 -5.092 -1.837 1.00 46.75 173 GLN A CA 1
ATOM 1413 C C . GLN A 1 173 ? -20.629 -4.279 -2.910 1.00 46.75 173 GLN A C 1
ATOM 1415 O O . GLN A 1 173 ? -19.677 -3.562 -2.590 1.00 46.75 173 GLN A O 1
ATOM 1420 N N . PRO A 1 174 ? -21.064 -4.322 -4.182 1.00 45.97 174 PRO A N 1
ATOM 1421 C CA . PRO A 1 174 ? -20.462 -3.524 -5.254 1.00 45.97 174 PRO A CA 1
ATOM 1422 C C . PRO A 1 174 ? -20.354 -2.026 -4.917 1.00 45.97 174 PRO A C 1
ATOM 1424 O O . PRO A 1 174 ? -19.321 -1.408 -5.179 1.00 45.97 174 PRO A O 1
ATOM 1427 N N . GLN A 1 175 ? -21.363 -1.460 -4.241 1.00 49.97 175 GLN A N 1
ATOM 1428 C CA . GLN A 1 175 ? -21.350 -0.059 -3.806 1.00 49.97 175 GLN A CA 1
ATOM 1429 C C . GLN A 1 175 ? -20.282 0.268 -2.751 1.00 49.97 175 GLN A C 1
ATOM 1431 O O . GLN A 1 175 ? -19.908 1.427 -2.594 1.00 49.97 175 GLN A O 1
ATOM 1436 N N . ASP A 1 176 ? -19.778 -0.721 -2.014 1.00 45.22 176 ASP A N 1
ATOM 1437 C CA . ASP A 1 176 ? -18.758 -0.501 -0.989 1.00 45.22 176 ASP A CA 1
ATOM 1438 C C . ASP A 1 176 ? -17.377 -0.342 -1.620 1.00 45.22 176 ASP A C 1
ATOM 1440 O O . ASP A 1 176 ? -16.605 0.527 -1.210 1.00 45.22 176 ASP A O 1
ATOM 1444 N N . ALA A 1 177 ? -17.115 -1.099 -2.692 1.00 46.09 177 ALA A N 1
ATOM 1445 C CA . ALA A 1 177 ? -15.974 -0.867 -3.566 1.00 46.09 177 ALA A CA 1
ATOM 1446 C C . ALA A 1 177 ? -16.084 0.512 -4.230 1.00 46.09 177 ALA A C 1
ATOM 1448 O O . ALA A 1 177 ? -15.119 1.265 -4.225 1.00 46.09 177 ALA A O 1
ATOM 1449 N N . GLU A 1 178 ? -17.259 0.892 -4.736 1.00 48.31 178 GLU A N 1
ATOM 1450 C CA . GLU A 1 178 ? -17.487 2.199 -5.367 1.00 48.31 178 GLU A CA 1
ATOM 1451 C C . GLU A 1 178 ? -17.348 3.371 -4.379 1.00 48.31 178 GLU A C 1
ATOM 1453 O O . GLU A 1 178 ? -16.757 4.402 -4.687 1.00 48.31 178 GLU A O 1
ATOM 1458 N N . LYS A 1 179 ? -17.803 3.211 -3.135 1.00 49.53 179 LYS A N 1
ATOM 1459 C CA . LYS A 1 179 ? -17.617 4.192 -2.057 1.00 49.53 179 LYS A CA 1
ATOM 1460 C C . LYS A 1 179 ? -16.159 4.276 -1.607 1.00 49.53 179 LYS A C 1
ATOM 1462 O O . LYS A 1 179 ? -15.669 5.372 -1.329 1.00 49.53 179 LYS A O 1
ATOM 1467 N N . PHE A 1 180 ? -15.453 3.146 -1.558 1.00 49.84 180 PHE A N 1
ATOM 1468 C CA . PHE A 1 180 ? -14.003 3.098 -1.372 1.00 49.84 180 PHE A CA 1
ATOM 1469 C C . PHE A 1 180 ? -13.310 3.876 -2.501 1.00 49.84 180 PHE A C 1
ATOM 1471 O O . PHE A 1 180 ? -12.566 4.813 -2.219 1.00 49.84 180 PHE A O 1
ATOM 1478 N N . TRP A 1 181 ? -13.666 3.600 -3.758 1.00 51.12 181 TRP A N 1
ATOM 1479 C CA . TRP A 1 181 ? -13.210 4.302 -4.960 1.00 51.12 181 TRP A CA 1
ATOM 1480 C C . TRP A 1 181 ? -13.500 5.802 -4.955 1.00 51.12 181 TRP A C 1
ATOM 1482 O O . TRP A 1 181 ? -12.614 6.583 -5.281 1.00 51.12 181 TRP A O 1
ATOM 1492 N N . ASN A 1 182 ? -14.688 6.229 -4.541 1.00 49.06 182 ASN A N 1
ATOM 1493 C CA . ASN A 1 182 ? -15.067 7.641 -4.484 1.00 49.06 182 ASN A CA 1
ATOM 1494 C C . ASN A 1 182 ? -14.308 8.387 -3.377 1.00 49.06 182 ASN A C 1
ATOM 1496 O O . ASN A 1 182 ? -13.832 9.504 -3.588 1.00 49.06 182 ASN A O 1
ATOM 1500 N N . ASN A 1 183 ? -14.099 7.745 -2.221 1.00 47.34 183 ASN A N 1
ATOM 1501 C CA . ASN A 1 183 ? -13.231 8.269 -1.160 1.00 47.34 183 ASN A CA 1
ATOM 1502 C C . ASN A 1 183 ? -11.752 8.329 -1.594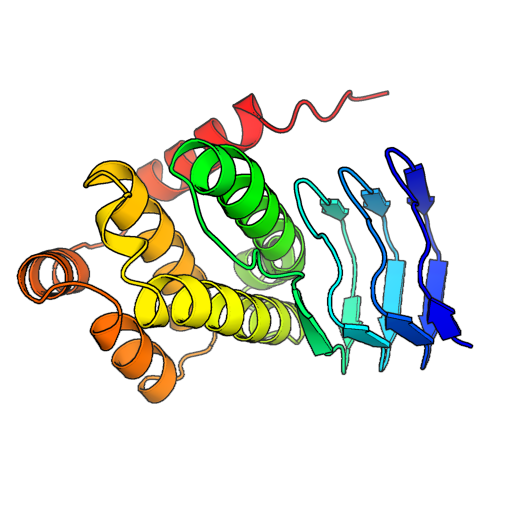 1.00 47.34 183 ASN A C 1
ATOM 1504 O O . ASN A 1 183 ? -11.004 9.197 -1.136 1.00 47.34 183 ASN A O 1
ATOM 1508 N N . LEU A 1 184 ? -11.338 7.422 -2.485 1.00 47.34 184 LEU A N 1
ATOM 1509 C CA . LEU A 1 184 ? -10.038 7.412 -3.158 1.00 47.34 184 LEU A CA 1
ATOM 1510 C C . LEU A 1 184 ? -9.910 8.551 -4.186 1.00 47.34 184 LEU A C 1
ATOM 1512 O O . LEU A 1 184 ? -8.917 9.279 -4.165 1.00 47.34 184 LEU A O 1
ATOM 1516 N N . GLN A 1 185 ? -10.911 8.734 -5.053 1.00 41.91 185 GLN A N 1
ATOM 1517 C CA . GLN A 1 185 ? -10.938 9.734 -6.127 1.00 41.91 185 GLN A CA 1
ATOM 1518 C C . GLN A 1 185 ? -10.952 11.167 -5.586 1.00 41.91 185 GLN A C 1
ATOM 1520 O O . GLN A 1 185 ? -10.217 12.007 -6.097 1.00 41.91 185 GLN A O 1
ATOM 1525 N N . TYR A 1 186 ? -11.677 11.446 -4.496 1.00 35.66 186 TYR A N 1
ATOM 1526 C CA . TYR A 1 186 ? -11.677 12.781 -3.874 1.00 35.66 186 TYR A CA 1
ATOM 1527 C C . TYR A 1 186 ? -10.306 13.209 -3.311 1.00 35.66 186 TYR A C 1
ATOM 1529 O O . TYR A 1 186 ? -10.078 14.398 -3.095 1.00 35.66 186 TYR A O 1
ATOM 1537 N N . LYS A 1 187 ? -9.377 12.268 -3.076 1.00 40.16 187 LYS A N 1
ATOM 1538 C CA . LYS A 1 187 ? -8.000 12.554 -2.617 1.00 40.16 187 LYS A CA 1
ATOM 1539 C C . LYS A 1 187 ? -6.934 12.374 -3.701 1.00 40.16 187 LYS A C 1
ATOM 1541 O O . LYS A 1 187 ? -5.801 12.815 -3.510 1.00 40.16 187 LYS A O 1
ATOM 1546 N N . LEU A 1 188 ? -7.288 11.752 -4.822 1.00 40.97 188 LEU A N 1
ATOM 1547 C CA . LEU A 1 188 ? -6.466 11.607 -6.016 1.00 40.97 188 LEU A CA 1
ATOM 1548 C C . LEU A 1 188 ? -7.090 12.456 -7.125 1.00 40.97 188 LEU A C 1
ATOM 1550 O O . LEU A 1 188 ? -7.648 11.924 -8.081 1.00 40.97 188 LEU A O 1
ATOM 1554 N N . THR A 1 189 ? -6.962 13.782 -7.044 1.00 35.31 189 THR A N 1
ATOM 1555 C CA . THR A 1 189 ? -7.041 14.604 -8.255 1.00 35.31 189 THR A CA 1
ATOM 1556 C C . THR A 1 189 ? -5.865 14.211 -9.146 1.00 35.31 189 THR A C 1
ATOM 1558 O O . THR A 1 189 ? -4.768 14.773 -9.106 1.00 35.31 189 THR A O 1
ATOM 1561 N N . LEU A 1 190 ? -6.073 13.174 -9.954 1.00 37.44 190 LEU A N 1
ATOM 1562 C CA . LEU A 1 190 ? -5.330 12.984 -11.181 1.00 37.44 190 LEU A CA 1
ATOM 1563 C C . LEU A 1 190 ? -5.676 14.190 -12.049 1.00 37.44 190 LEU A C 1
ATOM 1565 O O . LEU A 1 190 ? -6.674 14.186 -12.757 1.00 37.44 190 LEU A O 1
ATOM 1569 N N . SER A 1 191 ? -4.877 15.253 -11.927 1.00 31.14 191 SER A N 1
ATOM 1570 C CA . SER A 1 191 ? -4.837 16.305 -12.937 1.00 31.14 191 SER A CA 1
ATOM 1571 C C . SER A 1 191 ? -4.631 15.609 -14.277 1.00 31.14 191 SER A C 1
ATOM 1573 O O . SER A 1 191 ? -3.586 14.992 -14.503 1.00 31.14 191 SER A O 1
ATOM 1575 N N . ALA A 1 192 ? -5.678 15.621 -15.093 1.00 28.23 192 ALA A N 1
ATOM 1576 C CA . ALA A 1 192 ? -5.711 15.032 -16.414 1.00 28.23 192 ALA A CA 1
ATOM 1577 C C . ALA A 1 192 ? -5.022 15.978 -17.400 1.00 28.23 192 ALA A C 1
ATOM 1579 O O . ALA A 1 192 ? -5.682 16.479 -18.301 1.00 28.23 192 ALA A O 1
ATOM 1580 N N . HIS A 1 193 ? -3.734 16.269 -17.201 1.00 30.11 193 HIS A N 1
ATOM 1581 C CA . HIS A 1 193 ? -2.903 17.051 -18.123 1.00 30.11 193 HIS A CA 1
ATOM 1582 C C . HIS A 1 193 ? -1.569 16.333 -18.347 1.00 30.11 193 HIS A C 1
ATOM 1584 O O . HIS A 1 193 ? -0.861 16.059 -17.347 1.00 30.11 193 HIS A O 1
#

Sequence (193 aa):
MKITNSNVINSVFKNISFRSVKINNVNTHSLKFINCNFFNVDMIRVNFSKCLFHDCSMHGVKIKPWLPVKWTKELINDYLYGCLLSLYSICVRDIFNMNAGNNVKVAADAFLEILFSLKNKYCIKLLNAQERAFIYEFARMIFAYINDKNIEILLLTCFAEVDQKAIQRYVPQPQDAEKFWNNLQYKLTLSAH

Organism: Escherichia coli (NCBI:txid562)

pLDDT: mean 76.74, std 15.92, range [28.23, 96.56]

Secondary structure (DSSP, 8-state):
-EEES-B--S-EEES-EEES-EEES-B-TT-EEES-EEES-EEEEEB-TT-EEES-EEET-EEEE---SS--HHHIIIIIHHHHHHHHHHHHHHHHTT---HHHHHHHHHHHHHHHHHHHTTGGGGS-HHHHHHHHHHHHHHHHHHT-HHHHHHHHTTS-HHHHHHHHH----HHHHHHHHHHHHTT------